Protein AF-0000000077441870 (afdb_homodimer)

Radius of gyration: 17.55 Å; Cα contacts (8 Å, |Δi|>4): 509; chains: 2; bounding box: 43×44×38 Å

pLDDT: mean 96.18, std 4.66, range [67.06, 98.94]

Organism: NCBI:txid325984

Sequence (244 aa):
MDVEGVAKQFVEYYYNTFDTNRAGLASLYQDASMLTFEGTKTQGAAPIAAKLAGLPFQQCHHSISTIDCQPSGPSGGILVFVSGTLQLAGEQHALKFSQMFHLMPNQGGFYVLNDIFRLNYAMDVEGVAKQFVEYYYNTFDTNRAGLASLYQDASMLTFEGTKTQGAAPIAAKLAGLPFQQCHHSISTIDCQPSGPSGGILVFVSGTLQLAGEQHALKFSQMFHLMPNQGGFYVLNDIFRLNYA

Secondary structure (DSSP, 8-state):
--HHHHHHHHHHHHHHHHHH-GGGGGGGEEEEEEEEETTEEEESHHHHHHHHHT-S-SSEEEEEEEEEEEE-STT--EEEEEEEEEEETT-SSPEEEEEEEEEEEETTEEEEEEEEEEEE--/--HHHHHHHHHHHHHHHHHH-GGGGGGGEEEEEEEEETTEEEESHHHHHHHHHT-S-SSEEEEEEEEEEEE-STT--EEEEEEEEEEETT-SSPEEEEEEEEEEEETTEEEEEEEEEEEE--

Solvent-accessible surface area (backbone atoms only — not comparable to full-atom values): 13166 Å² total; per-residue (Å²): 130,65,60,67,59,51,48,53,52,47,53,52,50,52,48,50,33,53,44,74,40,51,80,65,55,33,78,40,37,39,71,80,12,35,38,28,56,72,82,45,77,35,62,16,22,67,54,39,38,51,52,66,71,63,44,97,66,84,56,43,44,73,45,81,72,48,79,47,70,44,75,64,55,92,80,58,24,35,35,37,41,36,33,31,33,39,35,41,72,93,49,89,65,62,40,34,34,41,34,38,36,35,34,33,64,47,98,95,46,66,33,40,42,35,36,41,38,38,76,49,81,131,132,65,62,67,60,52,47,53,52,48,53,52,49,50,48,53,33,53,42,75,40,50,77,67,53,34,79,40,37,38,73,82,13,36,38,29,57,72,83,46,78,35,63,17,24,66,53,37,38,51,52,65,71,62,45,97,65,85,55,42,44,73,45,82,72,47,81,47,72,44,76,64,54,91,80,59,23,36,35,36,44,36,34,30,34,41,35,42,72,92,48,89,65,64,41,36,33,40,36,39,37,35,34,32,63,46,98,95,45,65,32,39,43,35,35,41,39,39,76,48,79,132

Nearest PDB structures (foldseek):
  1gyb-assembly2_C  TM=9.681E-01  e=1.404E-15  Saccharomyces cerevisiae
  1gy6-assembly1_B  TM=9.717E-01  e=6.608E-14  Rattus norvegicus
  1ar0-assembly1_B  TM=9.703E-01  e=1.117E-13  Rattus norvegicus
  1ask-assembly1_B  TM=9.708E-01  e=2.003E-13  Rattus norvegicus
  2r4i-assembly1_B  TM=7.687E-01  e=4.112E-05  Cytophaga hutchinsonii ATCC 33406

Structure (mmCIF, N/CA/C/O backbone):
data_AF-0000000077441870-model_v1
#
loop_
_entity.id
_entity.type
_entity.pdbx_description
1 polymer 'NTF2 domain-containing protein'
#
loop_
_atom_site.group_PDB
_atom_site.id
_atom_site.type_symbol
_atom_site.label_atom_id
_atom_site.label_alt_id
_atom_site.label_comp_id
_atom_site.label_asym_id
_atom_site.label_entity_id
_atom_site.label_seq_id
_atom_site.pdbx_PDB_ins_code
_atom_site.Cartn_x
_atom_site.Cartn_y
_atom_site.Cartn_z
_atom_site.occupancy
_atom_site.B_iso_or_equiv
_atom_site.auth_seq_id
_atom_site.auth_comp_id
_atom_site.auth_asym_id
_atom_site.auth_atom_id
_atom_site.pdbx_PDB_model_num
ATOM 1 N N . MET A 1 1 ? -11.93 -12.281 14.5 1 72.19 1 MET A N 1
ATOM 2 C CA . MET A 1 1 ? -11.133 -12.672 13.336 1 72.19 1 MET A CA 1
ATOM 3 C C . MET A 1 1 ? -9.664 -12.289 13.531 1 72.19 1 MET A C 1
ATOM 5 O O . MET A 1 1 ? -9.367 -11.227 14.078 1 72.19 1 MET A O 1
ATOM 9 N N . ASP A 1 2 ? -8.719 -13.25 13.484 1 91.38 2 ASP A N 1
ATOM 10 C CA . ASP A 1 2 ? -7.277 -13.039 13.617 1 91.38 2 ASP A CA 1
ATOM 11 C C . ASP A 1 2 ? -6.695 -12.414 12.352 1 91.38 2 ASP A C 1
ATOM 13 O O . ASP A 1 2 ? -6.141 -13.117 11.5 1 91.38 2 ASP A O 1
ATOM 17 N N . VAL A 1 3 ? -6.793 -11.109 12.219 1 95.25 3 VAL A N 1
ATOM 18 C CA . VAL A 1 3 ? -6.406 -10.344 11.047 1 95.25 3 VAL A CA 1
ATOM 19 C C . VAL A 1 3 ? -4.926 -10.562 10.742 1 95.25 3 VAL A C 1
ATOM 21 O O . VAL A 1 3 ? -4.551 -10.797 9.594 1 95.25 3 VAL A O 1
ATOM 24 N N . GLU A 1 4 ? -4.098 -10.516 11.727 1 97.12 4 GLU A N 1
ATOM 25 C CA . GLU A 1 4 ? -2.66 -10.711 11.555 1 97.12 4 GLU A CA 1
ATOM 26 C C . GLU A 1 4 ? -2.346 -12.102 11.023 1 97.12 4 GLU A C 1
ATOM 28 O O . GLU A 1 4 ? -1.503 -12.266 10.141 1 97.12 4 GLU A O 1
ATOM 33 N N . GLY A 1 5 ? -2.969 -13.055 11.641 1 97.5 5 GLY A N 1
ATOM 34 C CA . GLY A 1 5 ? -2.768 -14.414 11.172 1 97.5 5 GLY A CA 1
ATOM 35 C C . GLY A 1 5 ? -3.184 -14.617 9.727 1 97.5 5 GLY A C 1
ATOM 36 O O . GLY A 1 5 ? -2.457 -15.242 8.953 1 97.5 5 GLY A O 1
ATOM 37 N N . VAL A 1 6 ? -4.344 -14.102 9.352 1 97.25 6 VAL A N 1
ATOM 38 C CA . VAL A 1 6 ? -4.848 -14.203 7.984 1 97.25 6 VAL A CA 1
ATOM 39 C C . VAL A 1 6 ? -3.875 -13.523 7.023 1 97.25 6 VAL A C 1
ATOM 41 O O . VAL A 1 6 ? -3.523 -14.078 5.98 1 97.25 6 VAL A O 1
ATOM 44 N N . ALA A 1 7 ? -3.426 -12.367 7.359 1 98.5 7 ALA A N 1
ATOM 45 C CA . ALA A 1 7 ? -2.52 -11.609 6.504 1 98.5 7 ALA A CA 1
ATOM 46 C C . ALA A 1 7 ? -1.216 -12.367 6.27 1 98.5 7 ALA A C 1
ATOM 48 O O . ALA A 1 7 ? -0.755 -12.492 5.133 1 98.5 7 ALA A O 1
ATOM 49 N N . LYS A 1 8 ? -0.638 -12.867 7.344 1 98.31 8 LYS A N 1
ATOM 50 C CA . LYS A 1 8 ? 0.629 -13.586 7.242 1 98.31 8 LYS A CA 1
ATOM 51 C C . LYS A 1 8 ? 0.485 -14.828 6.371 1 98.31 8 LYS A C 1
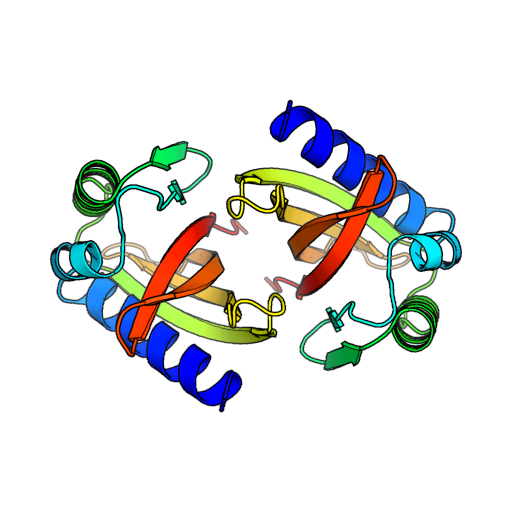ATOM 53 O O . LYS A 1 8 ? 1.325 -15.094 5.508 1 98.31 8 LYS A O 1
ATOM 58 N N . GLN A 1 9 ? -0.528 -15.562 6.602 1 98.12 9 GLN A N 1
ATOM 59 C CA . GLN A 1 9 ? -0.77 -16.766 5.816 1 98.12 9 GLN A CA 1
ATOM 60 C C . GLN A 1 9 ? -0.998 -16.438 4.348 1 98.12 9 GLN A C 1
ATOM 62 O O . GLN A 1 9 ? -0.473 -17.109 3.459 1 98.12 9 GLN A O 1
ATOM 67 N N . PHE A 1 10 ? -1.8 -15.422 4.109 1 98.62 10 PHE A N 1
ATOM 68 C CA . PHE A 1 10 ? -2.07 -14.992 2.74 1 98.62 10 PHE A CA 1
ATOM 69 C C . PHE A 1 10 ? -0.78 -14.602 2.031 1 98.62 10 PHE A C 1
ATOM 71 O O . PHE A 1 10 ? -0.535 -15.023 0.899 1 98.62 10 PHE A O 1
ATOM 78 N N . VAL A 1 11 ? 0.018 -13.797 2.656 1 98.88 11 VAL A N 1
ATOM 79 C CA . VAL A 1 11 ? 1.259 -13.305 2.064 1 98.88 11 VAL A CA 1
ATOM 80 C C . VAL A 1 11 ? 2.176 -14.484 1.734 1 98.88 11 VAL A C 1
ATOM 82 O O . VAL A 1 11 ? 2.742 -14.547 0.641 1 98.88 11 VAL A O 1
ATOM 85 N N . GLU A 1 12 ? 2.324 -15.344 2.645 1 98.62 12 GLU A N 1
ATOM 86 C CA . GLU A 1 12 ? 3.145 -16.531 2.406 1 98.62 12 GLU A CA 1
ATOM 87 C C . GLU A 1 12 ? 2.625 -17.328 1.215 1 98.62 12 GLU A C 1
ATOM 89 O O . GLU A 1 12 ? 3.396 -17.719 0.338 1 98.62 12 GLU A O 1
ATOM 94 N N . TYR A 1 13 ? 1.383 -17.578 1.219 1 98.44 13 TYR A N 1
ATOM 95 C CA . TYR A 1 13 ? 0.773 -18.328 0.132 1 98.44 13 TYR A CA 1
ATOM 96 C C . TYR A 1 13 ? 0.954 -17.609 -1.2 1 98.44 13 TYR A C 1
ATOM 98 O O . TYR A 1 13 ? 1.356 -18.234 -2.191 1 98.44 13 TYR A O 1
ATOM 106 N N . TYR A 1 14 ? 0.636 -16.344 -1.237 1 98.81 14 TYR A N 1
ATOM 107 C CA . TYR A 1 14 ? 0.654 -15.562 -2.463 1 98.81 14 TYR A CA 1
ATOM 108 C C . TYR A 1 14 ? 2.033 -15.586 -3.111 1 98.81 14 TYR A C 1
ATOM 110 O O . TYR A 1 14 ? 2.166 -15.945 -4.285 1 98.81 14 TYR A O 1
ATOM 118 N N . TYR A 1 15 ? 3.025 -15.289 -2.336 1 98.75 15 TYR A N 1
ATOM 119 C CA . TYR A 1 15 ? 4.34 -15.141 -2.951 1 98.75 15 TYR A CA 1
ATOM 120 C C . TYR A 1 15 ? 4.961 -16.5 -3.242 1 98.75 15 TYR A C 1
ATOM 122 O O . TYR A 1 15 ? 5.691 -16.656 -4.223 1 98.75 15 TYR A O 1
ATOM 130 N N . ASN A 1 16 ? 4.703 -17.469 -2.35 1 98.56 16 ASN A N 1
ATOM 131 C CA . ASN A 1 16 ? 5.133 -18.812 -2.707 1 98.56 16 ASN A CA 1
ATOM 132 C C . ASN A 1 16 ? 4.516 -19.266 -4.027 1 98.56 16 ASN A C 1
ATOM 134 O O . ASN A 1 16 ? 5.203 -19.828 -4.883 1 98.56 16 ASN A O 1
ATOM 138 N N . THR A 1 17 ? 3.211 -19.062 -4.191 1 98.38 17 THR A N 1
ATOM 139 C CA . THR A 1 17 ? 2.521 -19.422 -5.426 1 98.38 17 THR A CA 1
ATOM 140 C C . THR A 1 17 ? 3.076 -18.625 -6.605 1 98.38 17 THR A C 1
ATOM 142 O O . THR A 1 17 ? 3.332 -19.188 -7.672 1 98.38 17 THR A O 1
ATOM 145 N N . PHE A 1 18 ? 3.307 -17.344 -6.441 1 98.5 18 PHE A N 1
ATOM 146 C CA . PHE A 1 18 ? 3.889 -16.5 -7.477 1 98.5 18 PHE A CA 1
ATOM 147 C C . PHE A 1 18 ? 5.219 -17.062 -7.957 1 98.5 18 PHE A C 1
ATOM 149 O O . PHE A 1 18 ? 5.469 -17.141 -9.164 1 98.5 18 PHE A O 1
ATOM 156 N N . ASP A 1 19 ? 6.031 -17.516 -7.043 1 97.88 19 ASP A N 1
ATOM 157 C CA . ASP A 1 19 ? 7.402 -17.906 -7.336 1 97.88 19 ASP A CA 1
ATOM 158 C C . ASP A 1 19 ? 7.449 -19.312 -7.953 1 97.88 19 ASP A C 1
ATOM 160 O O . ASP A 1 19 ? 8.414 -19.656 -8.641 1 97.88 19 ASP A O 1
ATOM 164 N N . THR A 1 20 ? 6.422 -20.156 -7.641 1 97.31 20 THR A N 1
ATOM 165 C CA . THR A 1 20 ? 6.562 -21.578 -7.98 1 97.31 20 THR A CA 1
ATOM 166 C C . THR A 1 20 ? 5.488 -22 -8.977 1 97.31 20 THR A C 1
ATOM 168 O O . THR A 1 20 ? 5.68 -22.969 -9.727 1 97.31 20 THR A O 1
ATOM 171 N N . ASN A 1 21 ? 4.355 -21.438 -9.008 1 96.38 21 ASN A N 1
ATOM 172 C CA . ASN A 1 21 ? 3.188 -21.75 -9.828 1 96.38 21 ASN A CA 1
ATOM 173 C C . ASN A 1 21 ? 2.301 -20.516 -10.031 1 96.38 21 ASN A C 1
ATOM 175 O O . ASN A 1 21 ? 1.153 -20.5 -9.578 1 96.38 21 ASN A O 1
ATOM 179 N N . ARG A 1 22 ? 2.785 -19.594 -10.859 1 96.44 22 ARG A N 1
ATOM 180 C CA . ARG A 1 22 ? 2.164 -18.281 -11.008 1 96.44 22 ARG A CA 1
ATOM 181 C C . ARG A 1 22 ? 0.727 -18.406 -11.5 1 96.44 22 ARG A C 1
ATOM 183 O O . ARG A 1 22 ? -0.14 -17.625 -11.109 1 96.44 22 ARG A O 1
ATOM 190 N N . ALA A 1 23 ? 0.435 -19.328 -12.328 1 95.44 23 ALA A N 1
ATOM 191 C CA . ALA A 1 23 ? -0.904 -19.547 -12.875 1 95.44 23 ALA A CA 1
ATOM 192 C C . ALA A 1 23 ? -1.915 -19.797 -11.758 1 95.44 23 ALA A C 1
ATOM 194 O O . ALA A 1 23 ? -3.104 -19.5 -11.906 1 95.44 23 ALA A O 1
ATOM 195 N N . GLY A 1 24 ? -1.454 -20.359 -10.641 1 97.19 24 GLY A N 1
ATOM 196 C CA . GLY A 1 24 ? -2.307 -20.672 -9.508 1 97.19 24 GLY A CA 1
ATOM 197 C C . GLY A 1 24 ? -2.875 -19.453 -8.828 1 97.19 24 GLY A C 1
ATOM 198 O O . GLY A 1 24 ? -3.828 -19.547 -8.055 1 97.19 24 GLY A O 1
ATOM 199 N N . LEU A 1 25 ? -2.334 -18.25 -9.117 1 98.25 25 LEU A N 1
ATOM 200 C CA . LEU A 1 25 ? -2.787 -17.016 -8.484 1 98.25 25 LEU A CA 1
ATOM 201 C C . LEU A 1 25 ? -4.164 -16.609 -9 1 98.25 25 LEU A C 1
ATOM 203 O O . LEU A 1 25 ? -4.855 -15.805 -8.375 1 98.25 25 LEU A O 1
ATOM 207 N N . ALA A 1 26 ? -4.57 -17.094 -10.156 1 97.38 26 ALA A N 1
ATOM 208 C CA . ALA A 1 26 ? -5.824 -16.719 -10.805 1 97.38 26 ALA A CA 1
ATOM 209 C C . ALA A 1 26 ? -7.008 -16.922 -9.867 1 97.38 26 ALA A C 1
ATOM 211 O O . ALA A 1 26 ? -7.953 -16.125 -9.867 1 97.38 26 ALA A O 1
ATOM 212 N N . SER A 1 27 ? -6.957 -17.938 -9.062 1 96.88 27 SER A N 1
ATOM 213 C CA . SER A 1 27 ? -8.078 -18.328 -8.219 1 96.88 27 SER A CA 1
ATOM 214 C C . SER A 1 27 ? -8.289 -17.312 -7.09 1 96.88 27 SER A C 1
ATOM 216 O O . SER A 1 27 ? -9.328 -17.328 -6.43 1 96.88 27 SER A O 1
ATOM 218 N N . LEU A 1 28 ? -7.355 -16.453 -6.848 1 98.31 28 LEU A N 1
ATOM 219 C CA . LEU A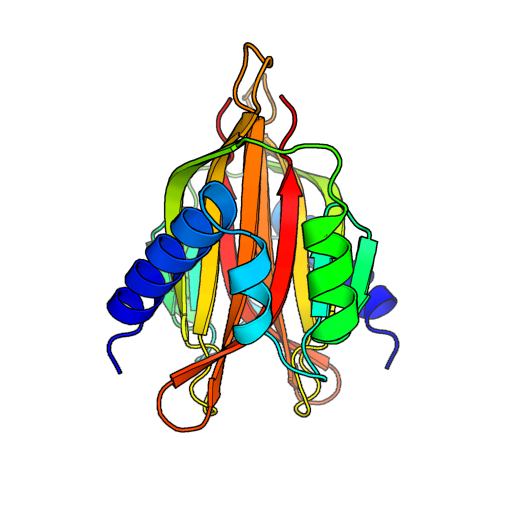 1 28 ? -7.449 -15.461 -5.773 1 98.31 28 LEU A CA 1
ATOM 220 C C . LEU A 1 28 ? -8.289 -14.266 -6.203 1 98.31 28 LEU A C 1
ATOM 222 O O . LEU A 1 28 ? -8.688 -13.453 -5.367 1 98.31 28 LEU A O 1
ATOM 226 N N . TYR A 1 29 ? -8.5 -14.117 -7.496 1 98.69 29 TYR A N 1
ATOM 227 C CA . TYR A 1 29 ? -9.148 -12.93 -8.039 1 98.69 29 TYR A CA 1
ATOM 228 C C . TYR A 1 29 ? -10.539 -13.258 -8.57 1 98.69 29 TYR A C 1
ATOM 230 O O . TYR A 1 29 ? -10.82 -14.406 -8.914 1 98.69 29 TYR A O 1
ATOM 238 N N . GLN A 1 30 ? -11.359 -12.227 -8.617 1 97.69 30 GLN A N 1
ATOM 239 C CA . GLN A 1 30 ? -12.711 -12.312 -9.156 1 97.69 30 GLN A CA 1
ATOM 240 C C . GLN A 1 30 ? -12.969 -11.211 -10.188 1 97.69 30 GLN A C 1
ATOM 242 O O . GLN A 1 30 ? -12.062 -10.438 -10.508 1 97.69 30 GLN A O 1
ATOM 247 N N . ASP A 1 31 ? -14.156 -11.172 -10.719 1 97.19 31 ASP A N 1
ATOM 248 C CA . ASP A 1 31 ? -14.477 -10.25 -11.805 1 97.19 31 ASP A CA 1
ATOM 249 C C . ASP A 1 31 ? -14.32 -8.797 -11.352 1 97.19 31 ASP A C 1
ATOM 251 O O . ASP A 1 31 ? -13.914 -7.938 -12.133 1 97.19 31 ASP A O 1
ATOM 255 N N . ALA A 1 32 ? -14.578 -8.562 -10.141 1 96.69 32 ALA A N 1
ATOM 256 C CA . ALA A 1 32 ? -14.531 -7.195 -9.641 1 96.69 32 ALA A CA 1
ATOM 257 C C . ALA A 1 32 ? -13.117 -6.828 -9.188 1 96.69 32 ALA A C 1
ATOM 259 O O . ALA A 1 32 ? -12.852 -5.676 -8.852 1 96.69 32 ALA A O 1
ATOM 260 N N . SER A 1 33 ? -12.219 -7.809 -9.188 1 98.69 33 SER A N 1
ATOM 261 C CA . SER A 1 33 ? -10.844 -7.562 -8.742 1 98.69 33 SER A CA 1
ATOM 262 C C . SER A 1 33 ? -10.109 -6.637 -9.695 1 98.69 33 SER A C 1
ATOM 264 O O . SER A 1 33 ? -10.391 -6.629 -10.898 1 98.69 33 SER A O 1
ATOM 266 N N . MET A 1 34 ? -9.219 -5.875 -9.141 1 98.81 34 MET A N 1
ATOM 267 C CA . MET A 1 34 ? -8.383 -4.996 -9.953 1 98.81 34 MET A CA 1
ATOM 268 C C . MET A 1 34 ? -6.922 -5.086 -9.523 1 98.81 34 MET A C 1
ATOM 270 O O . MET A 1 34 ? -6.617 -5.043 -8.328 1 98.81 34 MET A O 1
ATOM 274 N N . LEU A 1 35 ? -6.039 -5.285 -10.508 1 98.88 35 LEU A N 1
ATOM 275 C CA . LEU A 1 35 ? -4.594 -5.285 -10.32 1 98.88 35 LEU A CA 1
ATOM 276 C C . LEU A 1 35 ? -3.961 -4.066 -10.977 1 98.88 35 LEU A C 1
ATOM 278 O O . LEU A 1 35 ? -4.301 -3.721 -12.109 1 98.88 35 LEU A O 1
ATOM 282 N N . THR A 1 36 ? -3.178 -3.299 -10.273 1 98.88 36 THR A N 1
ATOM 283 C CA . THR A 1 36 ? -2.232 -2.357 -10.867 1 98.88 36 THR A CA 1
ATOM 284 C C . THR A 1 36 ? -0.8 -2.861 -10.711 1 98.88 36 THR A C 1
ATOM 286 O O . THR A 1 36 ? -0.29 -2.971 -9.594 1 98.88 36 THR A O 1
ATOM 289 N N . PHE A 1 37 ? -0.162 -3.232 -11.789 1 98.62 37 PHE A N 1
ATOM 290 C CA . PHE A 1 37 ? 1.229 -3.672 -11.797 1 98.62 37 PHE A CA 1
ATOM 291 C C . PHE A 1 37 ? 2.119 -2.646 -12.484 1 98.62 37 PHE A C 1
ATOM 293 O O . PHE A 1 37 ? 2.037 -2.465 -13.703 1 98.62 37 PHE A O 1
ATOM 300 N N . GLU A 1 38 ? 2.891 -1.955 -11.711 1 97.25 38 GLU A N 1
ATOM 301 C CA . GLU A 1 38 ? 3.777 -0.92 -12.234 1 97.25 38 GLU A CA 1
ATOM 302 C C . GLU A 1 38 ? 3.006 0.102 -13.062 1 97.25 38 GLU A C 1
ATOM 304 O O . GLU A 1 38 ? 3.41 0.438 -14.18 1 97.25 38 GLU A O 1
ATOM 309 N N . GLY A 1 39 ? 1.884 0.448 -12.477 1 97.75 39 GLY A N 1
ATOM 310 C CA . GLY A 1 39 ? 1.14 1.552 -13.062 1 97.75 39 GLY A CA 1
ATOM 311 C C . GLY A 1 39 ? 0.105 1.101 -14.078 1 97.75 39 GLY A C 1
ATOM 312 O O . GLY A 1 39 ? -0.76 1.882 -14.477 1 97.75 39 GLY A O 1
ATOM 313 N N . THR A 1 40 ? 0.107 -0.139 -14.477 1 98.06 40 THR A N 1
ATOM 314 C CA . THR A 1 40 ? -0.837 -0.645 -15.461 1 98.06 40 THR A CA 1
ATOM 315 C C . THR A 1 40 ? -2.02 -1.33 -14.781 1 98.06 40 THR A C 1
ATOM 317 O O . THR A 1 40 ? -1.844 -2.324 -14.078 1 98.06 40 THR A O 1
ATOM 320 N N . LYS A 1 41 ? -3.188 -0.843 -15.156 1 98.56 41 LYS A N 1
ATOM 321 C CA . LYS A 1 41 ? -4.406 -1.354 -14.531 1 98.56 41 LYS A CA 1
ATOM 322 C C . LYS A 1 41 ? -5.02 -2.475 -15.367 1 98.56 41 LYS A C 1
ATOM 324 O O . LYS A 1 41 ? -5.059 -2.393 -16.594 1 98.56 41 LYS A O 1
ATOM 329 N N . THR A 1 42 ? -5.395 -3.48 -14.602 1 98.75 42 THR A N 1
ATOM 330 C CA . THR A 1 42 ? -6.086 -4.621 -15.195 1 98.75 42 THR A CA 1
ATOM 331 C C . THR A 1 42 ? -7.242 -5.07 -14.305 1 98.75 42 THR A C 1
ATOM 333 O O . THR A 1 42 ? -7.07 -5.258 -13.102 1 98.75 42 THR A O 1
ATOM 336 N N . GLN A 1 43 ? -8.367 -5.258 -14.883 1 98.44 43 GLN A N 1
ATOM 337 C CA . GLN A 1 43 ? -9.523 -5.629 -14.078 1 98.44 43 GLN A CA 1
ATOM 338 C C . GLN A 1 43 ? -10.055 -7 -14.492 1 98.44 43 GLN A C 1
ATOM 340 O O . GLN A 1 43 ? -10.094 -7.332 -15.672 1 98.44 43 GLN A O 1
ATOM 345 N N . GLY A 1 44 ? -10.406 -7.754 -13.469 1 98.44 44 GLY A N 1
ATOM 346 C CA . GLY A 1 44 ? -11.031 -9.039 -13.711 1 98.44 44 GLY A CA 1
ATOM 347 C C . GLY A 1 44 ? -10.07 -10.211 -13.547 1 98.44 44 GLY A C 1
ATOM 348 O O . GLY A 1 44 ? -8.875 -10.07 -13.797 1 98.44 44 GLY A O 1
ATOM 349 N N . ALA A 1 45 ? -10.602 -11.32 -13.195 1 98.06 45 ALA A N 1
ATOM 350 C CA . ALA A 1 45 ? -9.773 -12.484 -12.891 1 98.06 45 ALA A CA 1
ATOM 351 C C . ALA A 1 45 ? -8.992 -12.945 -14.125 1 98.06 45 ALA A C 1
ATOM 353 O O . ALA A 1 45 ? -7.785 -13.164 -14.047 1 98.06 45 ALA A O 1
ATOM 354 N N . ALA A 1 46 ? -9.656 -13.086 -15.25 1 98.06 46 ALA A N 1
ATOM 355 C CA . ALA A 1 46 ? -9.016 -13.617 -16.453 1 98.06 46 ALA A CA 1
ATOM 356 C C . ALA A 1 46 ? -7.938 -12.664 -16.969 1 98.06 46 ALA A C 1
ATOM 358 O O . ALA A 1 46 ? -6.801 -13.07 -17.203 1 98.06 46 ALA A O 1
ATOM 359 N N . PRO A 1 47 ? -8.289 -11.375 -17.125 1 98.69 47 PRO A N 1
ATOM 360 C CA . PRO A 1 47 ? -7.238 -10.453 -17.562 1 98.69 47 PRO A CA 1
ATOM 361 C C . PRO A 1 47 ? -6.07 -10.375 -16.578 1 98.69 47 PRO A C 1
ATOM 363 O O . PRO A 1 47 ? -4.918 -10.242 -17 1 98.69 47 PRO A O 1
ATOM 366 N N . ILE A 1 48 ? -6.352 -10.422 -15.258 1 98.69 48 ILE A N 1
ATOM 367 C CA . ILE A 1 48 ? -5.285 -10.383 -14.258 1 98.69 48 ILE A CA 1
ATOM 368 C C . ILE A 1 48 ? -4.402 -11.617 -14.398 1 98.69 48 ILE A C 1
ATOM 370 O O . ILE A 1 48 ? -3.172 -11.516 -14.359 1 98.69 48 ILE A O 1
ATOM 374 N N . ALA A 1 49 ? -5.008 -12.758 -14.555 1 97.94 49 ALA A N 1
ATOM 375 C CA . ALA A 1 49 ? -4.25 -13.984 -14.781 1 97.94 49 ALA A CA 1
ATOM 376 C C . ALA A 1 49 ? -3.334 -13.852 -15.992 1 97.94 49 ALA A C 1
ATOM 378 O O . ALA A 1 49 ? -2.162 -14.234 -15.938 1 97.94 49 ALA A O 1
ATOM 379 N N . ALA A 1 50 ? -3.879 -13.344 -17.094 1 98 50 ALA A N 1
ATOM 380 C CA . ALA A 1 50 ? -3.104 -13.141 -18.312 1 98 50 ALA A CA 1
ATOM 381 C C . ALA A 1 50 ? -1.955 -12.164 -18.078 1 98 50 ALA A C 1
ATOM 383 O O . ALA A 1 50 ? -0.841 -12.383 -18.562 1 98 50 ALA A O 1
ATOM 384 N N . LYS A 1 51 ? -2.199 -11.078 -17.422 1 98.31 51 LYS A N 1
ATOM 385 C CA . LYS A 1 51 ? -1.173 -10.086 -17.094 1 98.31 51 LYS A CA 1
ATOM 386 C C . LYS A 1 51 ? -0.024 -10.719 -16.328 1 98.31 51 LYS A C 1
ATOM 388 O O . LYS A 1 51 ? 1.146 -10.516 -16.656 1 98.31 51 LYS A O 1
ATOM 393 N N . LEU A 1 52 ? -0.393 -11.461 -15.273 1 97.56 52 LEU A N 1
ATOM 394 C CA . LEU A 1 52 ? 0.608 -12.094 -14.422 1 97.56 52 LEU A CA 1
ATOM 395 C C . LEU A 1 52 ? 1.418 -13.125 -15.203 1 97.56 52 LEU A C 1
ATOM 397 O O . LEU A 1 52 ? 2.637 -13.219 -15.039 1 97.56 52 LEU A O 1
ATOM 401 N N . ALA A 1 53 ? 0.726 -13.844 -16.031 1 95.44 53 ALA A N 1
ATOM 402 C CA . ALA A 1 53 ? 1.385 -14.859 -16.859 1 95.44 53 ALA A CA 1
ATOM 403 C C . ALA A 1 53 ? 2.312 -14.219 -17.891 1 95.44 53 ALA A C 1
ATOM 405 O O . ALA A 1 53 ? 3.299 -14.828 -18.297 1 95.44 53 ALA A O 1
ATOM 406 N N . GLY A 1 54 ? 1.972 -12.992 -18.266 1 95.62 54 GLY A N 1
ATOM 407 C CA . GLY A 1 54 ? 2.689 -12.344 -19.3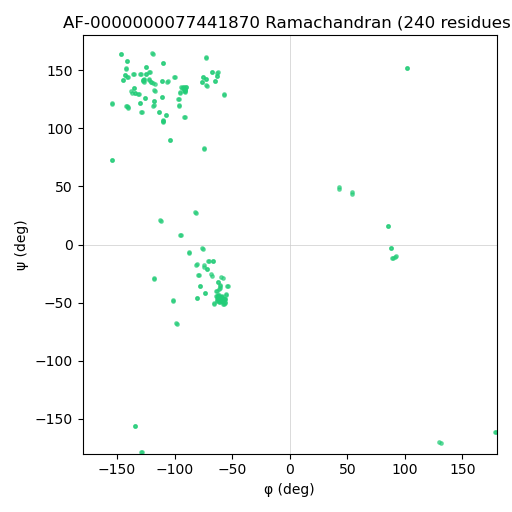44 1 95.62 54 GLY A CA 1
ATOM 408 C C . GLY A 1 54 ? 3.82 -11.453 -18.859 1 95.62 54 GLY A C 1
ATOM 409 O O . GLY A 1 54 ? 4.402 -10.695 -19.641 1 95.62 54 GLY A O 1
ATOM 410 N N . LEU A 1 55 ? 4.133 -11.492 -17.594 1 95.44 55 LEU A N 1
ATOM 411 C CA . LEU A 1 55 ? 5.234 -10.68 -17.078 1 95.44 55 LEU A CA 1
ATOM 412 C C . LEU A 1 55 ? 6.559 -11.109 -17.703 1 95.44 55 LEU A C 1
ATOM 414 O O . LEU A 1 55 ? 6.773 -12.289 -17.969 1 95.44 55 LEU A O 1
ATOM 418 N N . PRO A 1 56 ? 7.496 -10.164 -17.891 1 90.94 56 PRO A N 1
ATOM 419 C CA . PRO A 1 56 ? 8.711 -10.43 -18.656 1 90.94 56 PRO A CA 1
ATOM 420 C C . PRO A 1 56 ? 9.789 -11.141 -17.844 1 90.94 56 PRO A C 1
ATOM 422 O O . PRO A 1 56 ? 10.977 -10.836 -17.984 1 90.94 56 PRO A O 1
ATOM 425 N N . PHE A 1 57 ? 9.43 -11.852 -16.906 1 90.56 57 PHE A N 1
ATOM 426 C CA . PHE A 1 57 ? 10.344 -12.703 -16.156 1 90.56 57 PHE A CA 1
ATOM 427 C C . PHE A 1 57 ? 9.688 -14.039 -15.812 1 90.56 57 PHE A C 1
ATOM 429 O O . PHE A 1 57 ? 8.484 -14.094 -15.562 1 90.56 57 PHE A O 1
ATOM 436 N N . GLN A 1 58 ? 10.477 -15.156 -15.82 1 84.5 58 GLN A N 1
ATOM 437 C CA . GLN A 1 58 ? 9.945 -16.484 -15.57 1 84.5 58 GLN A CA 1
ATOM 438 C C . GLN A 1 58 ? 10.164 -16.891 -14.117 1 84.5 58 GLN A C 1
ATOM 440 O O . GLN A 1 58 ? 9.203 -17.078 -13.359 1 84.5 58 GLN A O 1
ATOM 445 N N . GLN A 1 59 ? 11.516 -17.094 -13.812 1 91.44 59 GLN A N 1
ATOM 446 C CA . GLN A 1 59 ? 11.812 -17.469 -12.438 1 91.44 59 GLN A CA 1
ATOM 447 C C . GLN A 1 59 ? 12.102 -16.234 -11.578 1 91.44 59 GLN A C 1
ATOM 449 O O . GLN A 1 59 ? 12.797 -15.32 -12.016 1 91.44 59 GLN A O 1
ATOM 454 N N . CYS A 1 60 ? 11.508 -16.234 -10.484 1 96.75 60 CYS A N 1
ATOM 455 C CA . CYS A 1 60 ? 11.727 -15.172 -9.516 1 96.75 60 CYS A CA 1
ATOM 456 C C . CYS A 1 60 ? 11.625 -15.695 -8.086 1 96.75 60 CYS A C 1
ATOM 458 O O . CYS A 1 60 ? 11.172 -16.828 -7.867 1 96.75 60 CYS A O 1
ATOM 460 N N . HIS A 1 61 ? 12.133 -14.891 -7.152 1 97.75 61 HIS A N 1
ATOM 461 C CA . HIS A 1 61 ? 12.047 -15.195 -5.73 1 97.75 61 HIS A CA 1
ATOM 462 C C . HIS A 1 61 ? 11.773 -13.938 -4.91 1 97.75 61 HIS A C 1
ATOM 464 O O . HIS A 1 61 ? 12.555 -12.984 -4.945 1 97.75 61 HIS A O 1
ATOM 470 N N . HIS A 1 62 ? 10.68 -14 -4.301 1 98.12 62 HIS A N 1
ATOM 471 C CA . HIS A 1 62 ? 10.336 -12.898 -3.402 1 98.12 62 HIS A CA 1
ATOM 472 C C . HIS A 1 62 ? 10.836 -13.164 -1.989 1 98.12 62 HIS A C 1
ATOM 474 O O . HIS A 1 62 ? 10.711 -14.281 -1.477 1 98.12 62 HIS A O 1
ATOM 480 N N . SER A 1 63 ? 11.422 -12.172 -1.352 1 98.12 63 SER A N 1
ATOM 481 C CA . SER A 1 63 ? 11.75 -12.156 0.069 1 98.12 63 SER A CA 1
ATOM 482 C C . SER A 1 63 ? 11.008 -11.039 0.797 1 98.12 63 SER A C 1
ATOM 484 O O . SER A 1 63 ? 11.148 -9.867 0.447 1 98.12 63 SER A O 1
ATOM 486 N N . ILE A 1 64 ? 10.266 -11.43 1.811 1 98.44 64 ILE A N 1
ATOM 487 C CA . ILE A 1 64 ? 9.398 -10.469 2.48 1 98.44 64 ILE A CA 1
ATOM 488 C C . ILE A 1 64 ? 10.148 -9.828 3.648 1 98.44 64 ILE A C 1
ATOM 490 O O . ILE A 1 64 ? 10.773 -10.523 4.453 1 98.44 64 ILE A O 1
ATOM 494 N N . SER A 1 65 ? 10.086 -8.523 3.725 1 98 65 SER A N 1
ATOM 495 C CA . SER A 1 65 ? 10.719 -7.773 4.805 1 98 65 SER A CA 1
ATOM 496 C C . SER A 1 65 ? 9.703 -7.348 5.852 1 98 65 SER A C 1
ATOM 498 O O . SER A 1 65 ? 9.945 -7.469 7.055 1 98 65 SER A O 1
ATOM 500 N N . THR A 1 66 ? 8.617 -6.789 5.453 1 98.19 66 THR A N 1
ATOM 501 C CA . THR A 1 66 ? 7.59 -6.336 6.383 1 98.19 66 THR A CA 1
ATOM 502 C C . THR A 1 66 ? 6.199 -6.734 5.895 1 98.19 66 THR A C 1
ATOM 504 O O . THR A 1 66 ? 5.961 -6.816 4.688 1 98.19 66 THR A O 1
ATOM 507 N N . ILE A 1 67 ? 5.309 -7.027 6.805 1 98.75 67 ILE A N 1
ATOM 508 C CA . ILE A 1 67 ? 3.877 -7.199 6.598 1 98.75 67 ILE A CA 1
ATOM 509 C C . ILE A 1 67 ? 3.105 -6.34 7.598 1 98.75 67 ILE A C 1
ATOM 511 O O . ILE A 1 67 ? 3.219 -6.535 8.812 1 98.75 67 ILE A O 1
ATOM 515 N N . ASP A 1 68 ? 2.396 -5.355 7.148 1 98.88 68 ASP A N 1
ATOM 516 C CA . ASP A 1 68 ? 1.428 -4.617 7.953 1 98.88 68 ASP A CA 1
ATOM 517 C C . ASP A 1 68 ? -0.001 -4.906 7.496 1 98.88 68 ASP A C 1
ATOM 519 O O . ASP A 1 68 ? -0.255 -5.074 6.301 1 98.88 68 ASP A O 1
ATOM 523 N N . CYS A 1 69 ? -0.907 -5.023 8.445 1 98.81 69 CYS A N 1
ATOM 524 C CA . CYS A 1 69 ? -2.293 -5.277 8.07 1 98.81 69 CYS A CA 1
ATOM 525 C C . CYS A 1 69 ? -3.254 -4.527 8.984 1 98.81 69 CYS A C 1
ATOM 527 O O . CYS A 1 69 ? -2.898 -4.176 10.109 1 98.81 69 CYS A O 1
ATOM 529 N N . GLN A 1 70 ? -4.363 -4.191 8.492 1 98.75 70 GLN A N 1
ATOM 530 C CA . GLN A 1 70 ? -5.438 -3.512 9.203 1 98.75 70 GLN A CA 1
ATOM 531 C C . GLN A 1 70 ? -6.805 -4.02 8.758 1 98.75 70 GLN A C 1
ATOM 533 O O . GLN A 1 70 ? -6.996 -4.348 7.582 1 98.75 70 GLN A O 1
ATOM 538 N N . PRO A 1 71 ? -7.73 -4.055 9.688 1 98 71 PRO A N 1
ATOM 539 C CA . PRO A 1 71 ? -9.109 -4.219 9.219 1 98 71 PRO A CA 1
ATOM 540 C C . PRO A 1 71 ? -9.578 -3.053 8.352 1 98 71 PRO A C 1
ATOM 542 O O . PRO A 1 71 ? -9.195 -1.904 8.594 1 98 71 PRO A O 1
ATOM 545 N N . SER A 1 72 ? -10.414 -3.338 7.324 1 96.44 72 SER A N 1
ATOM 546 C CA . SER A 1 72 ? -10.789 -2.271 6.402 1 96.44 72 SER A CA 1
ATOM 547 C C . SER A 1 72 ? -12.266 -1.916 6.543 1 96.44 72 SER A C 1
ATOM 549 O O . SER A 1 72 ? -12.875 -1.407 5.602 1 96.44 72 SER A O 1
ATOM 551 N N . GLY A 1 73 ? -12.922 -2.223 7.594 1 90.06 73 GLY A N 1
ATOM 552 C CA . GLY A 1 73 ? -14.305 -1.813 7.777 1 90.06 73 GLY A CA 1
ATOM 553 C C . GLY A 1 73 ? -15.203 -2.951 8.219 1 90.06 73 GLY A C 1
ATOM 554 O O . GLY A 1 73 ? -14.734 -4.055 8.5 1 90.06 73 GLY A O 1
ATOM 555 N N . PRO A 1 74 ? -16.5 -2.646 8.195 1 88.88 74 PRO A N 1
ATOM 556 C CA . PRO A 1 74 ? -17.469 -3.574 8.773 1 88.88 74 PRO A CA 1
ATOM 557 C C . PRO A 1 74 ? -17.703 -4.801 7.895 1 88.88 74 PRO A C 1
ATOM 559 O O . PRO A 1 74 ? -18.203 -5.82 8.375 1 88.88 74 PRO A O 1
ATOM 562 N N . SER A 1 75 ? -17.344 -4.73 6.66 1 90.88 75 SER A N 1
ATOM 563 C CA . SER A 1 75 ? -17.562 -5.848 5.742 1 90.88 75 SER A CA 1
ATOM 564 C C . SER A 1 75 ? -16.547 -6.961 5.98 1 90.88 75 SER A C 1
ATOM 566 O O . SER A 1 75 ? -16.594 -7.996 5.309 1 90.88 75 SER A O 1
ATOM 568 N N . GLY A 1 76 ? -15.625 -6.707 6.906 1 93.19 76 GLY A N 1
ATOM 569 C CA . GLY A 1 76 ? -14.688 -7.75 7.285 1 93.19 76 GLY A CA 1
ATOM 570 C C . GLY A 1 76 ? -13.477 -7.82 6.383 1 93.19 76 GLY A C 1
ATOM 571 O O . GLY A 1 76 ? -12.781 -8.844 6.336 1 93.19 76 GLY A O 1
ATOM 572 N N . GLY A 1 77 ? -13.266 -6.785 5.633 1 97.19 77 GLY A N 1
ATOM 573 C CA . GLY A 1 77 ? -12.094 -6.746 4.77 1 97.19 77 GLY A CA 1
ATOM 574 C C . GLY A 1 77 ? -10.797 -6.543 5.527 1 97.19 77 GLY A C 1
ATOM 575 O O . GLY A 1 77 ? -10.812 -6.164 6.699 1 97.19 77 GLY A O 1
ATOM 576 N N . ILE A 1 78 ? -9.703 -6.871 4.887 1 98.38 78 ILE A N 1
ATOM 577 C CA . ILE A 1 78 ? -8.367 -6.703 5.449 1 98.38 78 ILE A CA 1
ATOM 578 C C . ILE A 1 78 ? -7.461 -6.012 4.43 1 98.38 78 ILE A C 1
ATOM 580 O O . ILE A 1 78 ? -7.414 -6.41 3.264 1 98.38 78 ILE A O 1
ATOM 584 N N . LEU A 1 79 ? -6.793 -4.984 4.871 1 98.81 79 LEU A N 1
ATOM 585 C CA . LEU A 1 79 ? -5.707 -4.406 4.086 1 98.81 79 LEU A CA 1
ATOM 586 C C . LEU A 1 79 ? -4.371 -5.027 4.473 1 98.81 79 LEU A C 1
ATOM 588 O O . LEU A 1 79 ? -4.102 -5.246 5.656 1 98.81 79 LEU A O 1
ATOM 592 N N . VAL A 1 80 ? -3.621 -5.344 3.5 1 98.94 80 VAL A N 1
ATOM 593 C CA . VAL A 1 80 ? -2.283 -5.887 3.701 1 98.94 80 VAL A CA 1
ATOM 594 C C . VAL A 1 80 ? -1.266 -5.059 2.922 1 98.94 80 VAL A C 1
ATOM 596 O O . VAL A 1 80 ? -1.453 -4.793 1.731 1 98.94 80 VAL A O 1
ATOM 599 N N . PHE A 1 81 ? -0.252 -4.586 3.566 1 98.88 81 PHE A N 1
ATOM 600 C CA . PHE A 1 81 ? 0.842 -3.824 2.977 1 98.88 81 PHE A CA 1
ATOM 601 C C . PHE A 1 81 ? 2.17 -4.547 3.162 1 98.88 81 PHE A C 1
ATOM 603 O O . PHE A 1 81 ? 2.592 -4.801 4.293 1 98.88 81 PHE A O 1
ATOM 610 N N . VAL A 1 82 ? 2.797 -4.875 2.045 1 98.81 82 VAL A N 1
ATOM 611 C CA . VAL A 1 82 ? 3.98 -5.73 2.07 1 98.81 82 VAL A CA 1
ATOM 612 C C . VAL A 1 82 ? 5.168 -4.988 1.461 1 98.81 82 VAL A C 1
ATOM 614 O O . VAL A 1 82 ? 5.023 -4.305 0.446 1 98.81 82 VAL A O 1
ATOM 617 N N . SER A 1 83 ? 6.281 -5.129 2.021 1 98.25 83 SER A N 1
ATOM 618 C CA . SER A 1 83 ? 7.543 -4.734 1.401 1 98.25 83 SER A CA 1
ATOM 619 C C . SER A 1 83 ? 8.523 -5.898 1.348 1 98.25 83 SER A C 1
ATOM 621 O O . SER A 1 83 ? 8.422 -6.836 2.143 1 98.25 83 SER A O 1
ATOM 623 N N . GLY A 1 84 ? 9.414 -5.887 0.409 1 98 84 GLY A N 1
ATOM 624 C CA . GLY A 1 84 ? 10.422 -6.926 0.271 1 98 84 GLY A CA 1
ATOM 625 C C . GLY A 1 84 ? 11.336 -6.715 -0.923 1 98 84 GLY A C 1
ATOM 626 O O . GLY A 1 84 ? 11.5 -5.59 -1.394 1 98 84 GLY A O 1
ATOM 627 N N . THR A 1 85 ? 11.984 -7.82 -1.294 1 97.75 85 THR A N 1
ATOM 628 C CA . THR A 1 85 ? 12.844 -7.809 -2.475 1 97.75 85 THR A CA 1
ATOM 629 C C . THR A 1 85 ? 12.43 -8.898 -3.455 1 97.75 85 THR A C 1
ATOM 631 O O . THR A 1 85 ? 11.906 -9.938 -3.051 1 97.75 85 THR A O 1
ATOM 634 N N . LEU A 1 86 ? 12.594 -8.602 -4.672 1 97.19 86 LEU A N 1
ATOM 635 C CA . LEU A 1 86 ? 12.344 -9.516 -5.785 1 97.19 86 LEU A CA 1
ATOM 636 C C . LEU A 1 86 ? 13.641 -9.867 -6.508 1 97.19 86 LEU A C 1
ATOM 638 O O . LEU A 1 86 ? 14.297 -8.984 -7.074 1 97.19 86 LEU A O 1
ATOM 642 N N . GLN A 1 87 ? 13.977 -11.109 -6.406 1 97.5 87 GLN A N 1
ATOM 643 C CA . GLN A 1 87 ? 15.141 -11.609 -7.141 1 97.5 87 GLN A CA 1
ATOM 644 C C . GLN A 1 87 ? 14.711 -12.25 -8.461 1 97.5 87 GLN A C 1
ATOM 646 O O . GLN A 1 87 ? 13.953 -13.219 -8.469 1 97.5 87 GLN A O 1
ATOM 651 N N . LEU A 1 88 ? 15.195 -11.711 -9.508 1 94.75 88 LEU A N 1
ATOM 652 C CA . LEU A 1 88 ? 14.922 -12.266 -10.828 1 94.75 88 LEU A CA 1
ATOM 653 C C . LEU A 1 88 ? 16.094 -13.102 -11.328 1 94.75 88 LEU A C 1
ATOM 655 O O . LEU A 1 88 ? 17.25 -12.766 -11.07 1 94.75 88 LEU A O 1
ATOM 659 N N . ALA A 1 89 ? 15.742 -14.117 -12 1 91.81 89 ALA A N 1
ATOM 660 C CA . ALA A 1 89 ? 16.781 -14.977 -12.555 1 91.81 89 ALA A CA 1
ATOM 661 C C . ALA A 1 89 ? 17.734 -14.172 -13.453 1 91.81 89 ALA A C 1
ATOM 663 O O . ALA A 1 89 ? 17.281 -13.398 -14.305 1 91.81 89 ALA A O 1
ATOM 664 N N . GLY A 1 90 ? 18.953 -14.305 -13.227 1 89.81 90 GLY A N 1
ATOM 665 C CA . GLY A 1 90 ? 19.938 -13.656 -14.07 1 89.81 90 GLY A CA 1
ATOM 666 C C . GLY A 1 90 ? 20.297 -12.258 -13.602 1 89.81 90 GLY A C 1
ATOM 667 O O . GLY A 1 90 ? 21.234 -11.641 -14.133 1 89.81 90 GLY A O 1
ATOM 668 N N . GLU A 1 91 ? 19.5 -11.781 -12.688 1 88.94 91 GLU A N 1
ATOM 669 C CA . GLU A 1 91 ? 19.797 -10.461 -12.148 1 88.94 91 GLU A CA 1
ATOM 670 C C . GLU A 1 91 ? 20.688 -10.555 -10.906 1 88.94 91 GLU A C 1
ATOM 672 O O . GLU A 1 91 ? 20.453 -11.398 -10.039 1 88.94 91 GLU A O 1
ATOM 677 N N . GLN A 1 92 ? 21.672 -9.758 -10.875 1 90.75 92 GLN A N 1
ATOM 678 C CA . GLN A 1 92 ? 22.609 -9.797 -9.766 1 90.75 92 GLN A CA 1
ATOM 679 C C . GLN A 1 92 ? 22 -9.203 -8.5 1 90.75 92 GLN A C 1
ATOM 681 O O . GLN A 1 92 ? 22.188 -9.734 -7.406 1 90.75 92 GLN A O 1
ATOM 686 N N . HIS A 1 93 ? 21.281 -8.086 -8.711 1 92.69 93 HIS A N 1
ATOM 687 C CA . HIS A 1 93 ? 20.75 -7.418 -7.527 1 92.69 93 HIS A CA 1
ATOM 688 C C . HIS A 1 93 ? 19.25 -7.633 -7.391 1 92.69 93 HIS A C 1
ATOM 690 O O . HIS A 1 93 ? 18.531 -7.645 -8.391 1 92.69 93 HIS A O 1
ATOM 696 N N . ALA A 1 94 ? 18.859 -7.828 -6.176 1 94.81 94 ALA A N 1
ATOM 697 C CA . ALA A 1 94 ? 17.438 -7.92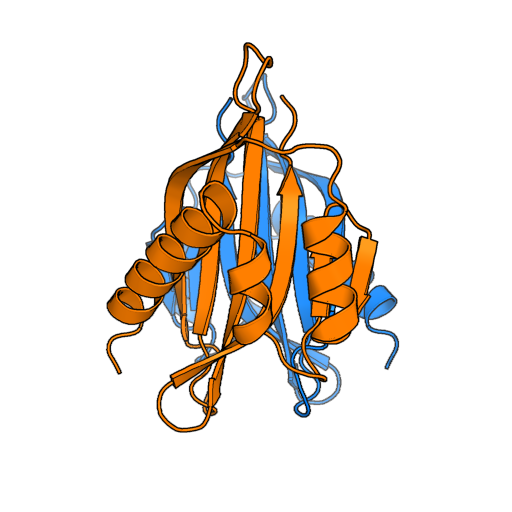2 -5.875 1 94.81 94 ALA A CA 1
ATOM 698 C C . ALA A 1 94 ? 16.766 -6.555 -5.977 1 94.81 9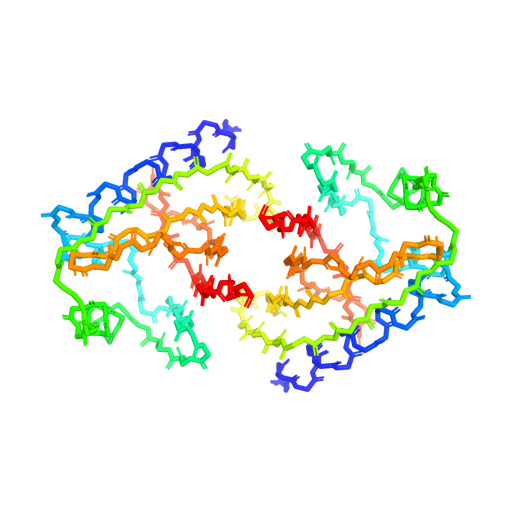4 ALA A C 1
ATOM 700 O O . ALA A 1 94 ? 17.344 -5.535 -5.605 1 94.81 94 ALA A O 1
ATOM 701 N N . LEU A 1 95 ? 15.594 -6.531 -6.457 1 94.94 95 LEU A N 1
ATOM 702 C CA . LEU A 1 95 ? 14.805 -5.312 -6.578 1 94.94 95 LEU A CA 1
ATOM 703 C C . LEU A 1 95 ? 13.875 -5.152 -5.379 1 94.94 95 LEU A C 1
ATOM 705 O O . LEU A 1 95 ? 13.188 -6.098 -4.984 1 94.94 95 LEU A O 1
ATOM 709 N N . LYS A 1 96 ? 13.883 -3.971 -4.781 1 97.12 96 LYS A N 1
ATOM 710 C CA . LYS A 1 96 ? 12.93 -3.711 -3.709 1 97.12 96 LYS A CA 1
ATOM 711 C C . LYS A 1 96 ? 11.531 -3.467 -4.266 1 97.12 96 LYS A C 1
ATOM 713 O O . LYS A 1 96 ? 11.375 -2.844 -5.316 1 97.12 96 LYS A O 1
ATOM 718 N N . PHE A 1 97 ? 10.555 -3.938 -3.525 1 98 97 PHE A N 1
ATOM 719 C CA . PHE A 1 97 ? 9.18 -3.709 -3.971 1 98 97 PHE A CA 1
ATOM 720 C C . PHE A 1 97 ? 8.273 -3.41 -2.787 1 98 97 PHE A C 1
ATOM 722 O O . PHE A 1 97 ? 8.617 -3.697 -1.641 1 98 97 PHE A O 1
ATOM 729 N N . SER A 1 98 ? 7.137 -2.742 -3.045 1 98.56 98 SER A N 1
ATOM 730 C CA . SER A 1 98 ? 5.984 -2.613 -2.16 1 98.56 98 SER A CA 1
ATOM 731 C C . SER A 1 98 ? 4.699 -3.049 -2.859 1 98.56 98 SER A C 1
ATOM 733 O O . SER A 1 98 ? 4.531 -2.828 -4.059 1 98.56 98 SER A O 1
ATOM 735 N N . GLN A 1 99 ? 3.912 -3.658 -2.107 1 98.81 99 GLN A N 1
ATOM 736 C CA . GLN A 1 99 ? 2.646 -4.133 -2.656 1 98.81 99 GLN A CA 1
ATOM 737 C C . GLN A 1 99 ? 1.53 -4.051 -1.619 1 98.81 99 GLN A C 1
ATOM 739 O O . GLN A 1 99 ? 1.768 -4.258 -0.428 1 98.81 99 GLN A O 1
ATOM 744 N N . MET A 1 100 ? 0.361 -3.688 -2.021 1 98.88 100 MET A N 1
ATOM 745 C CA . MET A 1 100 ? -0.778 -3.717 -1.108 1 98.88 100 MET A CA 1
ATOM 746 C C . MET A 1 100 ? -1.889 -4.605 -1.652 1 98.88 100 MET A C 1
ATOM 748 O O . MET A 1 100 ? -2.035 -4.75 -2.867 1 98.88 100 MET A O 1
ATOM 752 N N . PHE A 1 101 ? -2.617 -5.219 -0.739 1 98.94 101 PHE A N 1
ATOM 753 C CA . PHE A 1 101 ? -3.797 -6.02 -1.047 1 98.94 101 PHE A CA 1
ATOM 754 C C . PHE A 1 101 ? -4.988 -5.57 -0.214 1 98.94 101 PHE A C 1
ATOM 756 O O . PHE A 1 101 ? -4.84 -5.223 0.959 1 98.94 101 PHE A O 1
ATOM 763 N N . HIS A 1 102 ? -6.117 -5.57 -0.828 1 98.81 102 HIS A N 1
ATOM 764 C CA . HIS A 1 102 ? -7.387 -5.508 -0.116 1 98.81 102 HIS A CA 1
ATOM 765 C C . HIS A 1 102 ? -8.141 -6.832 -0.216 1 98.81 102 HIS A C 1
ATOM 767 O O . HIS A 1 102 ? -8.664 -7.176 -1.279 1 98.81 102 HIS A O 1
ATOM 773 N N . LEU A 1 103 ? -8.156 -7.574 0.876 1 98.56 103 LEU A N 1
ATOM 774 C CA . LEU A 1 103 ? -8.812 -8.875 0.951 1 98.56 103 LEU A CA 1
ATOM 775 C C . LEU A 1 103 ? -10.258 -8.727 1.424 1 98.56 103 LEU A C 1
ATOM 777 O O . LEU A 1 103 ? -10.523 -8.062 2.428 1 98.56 103 LEU A O 1
ATOM 781 N N . MET A 1 104 ? -11.141 -9.375 0.75 1 97.69 104 MET A N 1
ATOM 782 C CA . MET A 1 104 ? -12.547 -9.344 1.128 1 97.69 104 MET A CA 1
ATOM 783 C C . MET A 1 104 ? -13.062 -10.758 1.399 1 97.69 104 MET A C 1
ATOM 785 O O . MET A 1 104 ? -12.703 -11.703 0.694 1 97.69 104 MET A O 1
ATOM 789 N N . PRO A 1 105 ? -13.898 -10.82 2.396 1 95.88 105 PRO A N 1
ATOM 790 C CA . PRO A 1 105 ? -14.438 -12.148 2.691 1 95.88 105 PRO A CA 1
ATOM 791 C C . PRO A 1 105 ? -15.305 -12.695 1.564 1 95.88 105 PRO A C 1
ATOM 793 O O . PRO A 1 105 ? -16.031 -11.938 0.912 1 95.88 105 PRO A O 1
ATOM 796 N N . ASN A 1 106 ? -15.164 -14 1.311 1 92.19 106 ASN A N 1
ATOM 797 C CA . ASN A 1 106 ? -15.945 -14.711 0.303 1 92.19 106 ASN A CA 1
ATOM 798 C C . ASN A 1 106 ? -16.062 -16.203 0.618 1 92.19 106 ASN A C 1
ATOM 800 O O . ASN A 1 106 ? -15.062 -16.922 0.581 1 92.19 106 ASN A O 1
ATOM 804 N N . GLN A 1 107 ? -17.281 -16.672 0.753 1 89.25 107 GLN A N 1
ATOM 805 C CA . GLN A 1 107 ? -17.594 -18.094 0.901 1 89.25 107 GLN A CA 1
ATOM 806 C C . GLN A 1 107 ? -16.625 -18.781 1.864 1 89.25 107 GLN A C 1
ATOM 808 O O . GLN A 1 107 ? -16.047 -19.812 1.537 1 89.25 107 GLN A O 1
ATOM 813 N N . GLY A 1 108 ? -16.328 -18.266 3.059 1 88.12 108 GLY A N 1
ATOM 814 C CA . GLY A 1 108 ? -15.5 -18.875 4.09 1 88.12 108 GLY A CA 1
ATOM 815 C C . GLY A 1 108 ? -14.023 -18.562 3.941 1 88.12 108 GLY A C 1
ATOM 816 O O . GLY A 1 108 ? -13.203 -19.047 4.723 1 88.12 108 GLY A O 1
ATOM 817 N N . GLY A 1 109 ? -13.648 -17.875 2.951 1 95 109 GLY A N 1
ATOM 818 C CA . GLY A 1 109 ? -12.281 -17.422 2.727 1 95 109 GLY A CA 1
ATOM 819 C C . GLY A 1 109 ? -12.203 -15.969 2.307 1 95 109 GLY A C 1
ATOM 820 O O . GLY A 1 109 ? -12.992 -15.141 2.77 1 95 109 GLY A O 1
ATOM 821 N N . PHE A 1 110 ? -11.141 -15.648 1.639 1 97.44 110 PHE A N 1
ATOM 822 C CA . PHE A 1 110 ? -10.93 -14.289 1.152 1 97.44 110 PHE A CA 1
ATOM 823 C C . PHE A 1 110 ? -10.562 -14.297 -0.327 1 97.44 110 PHE A C 1
ATOM 825 O O . PHE A 1 110 ? -10.016 -15.273 -0.832 1 97.44 110 PHE A O 1
ATOM 832 N N . TYR A 1 111 ? -10.977 -13.305 -1.015 1 98.25 111 TYR A N 1
ATOM 833 C CA . TYR A 1 111 ? -10.445 -13.016 -2.342 1 98.25 111 TYR A CA 1
ATOM 834 C C . TYR A 1 111 ? -9.781 -11.648 -2.381 1 98.25 111 TYR A C 1
ATOM 836 O O . TYR A 1 111 ? -9.945 -10.844 -1.459 1 98.25 111 TYR A O 1
ATOM 844 N N . VAL A 1 112 ? -8.992 -11.438 -3.424 1 98.81 112 VAL A N 1
ATOM 845 C CA . VAL A 1 112 ? -8.289 -10.164 -3.586 1 98.81 112 VAL A CA 1
ATOM 846 C C . VAL A 1 112 ? -9.148 -9.203 -4.406 1 98.81 112 VAL A C 1
ATOM 848 O O . VAL A 1 112 ? -9.32 -9.391 -5.613 1 98.81 112 VAL A O 1
ATOM 851 N N . LEU A 1 113 ? -9.648 -8.211 -3.768 1 98.62 113 LEU A N 1
ATOM 852 C CA . LEU A 1 113 ? -10.414 -7.195 -4.477 1 98.62 113 LEU A CA 1
ATOM 853 C C . LEU A 1 113 ? -9.492 -6.188 -5.156 1 98.62 113 LEU A C 1
ATOM 855 O O . LEU A 1 113 ? -9.719 -5.801 -6.301 1 98.62 113 LEU A O 1
ATOM 859 N N . ASN A 1 114 ? -8.516 -5.738 -4.453 1 98.88 114 ASN A N 1
ATOM 860 C CA . ASN A 1 114 ? -7.535 -4.789 -4.973 1 98.88 114 ASN A CA 1
ATOM 861 C C . ASN A 1 114 ? -6.105 -5.285 -4.762 1 98.88 114 ASN A C 1
ATOM 863 O O . ASN A 1 114 ? -5.793 -5.871 -3.723 1 98.88 114 ASN A O 1
ATOM 867 N N . ASP A 1 115 ? -5.281 -5.074 -5.719 1 98.94 115 ASP A N 1
ATOM 868 C CA . ASP A 1 115 ? -3.863 -5.422 -5.738 1 98.94 115 ASP A CA 1
ATOM 869 C C . ASP A 1 115 ? -3.043 -4.348 -6.449 1 98.94 115 ASP A C 1
ATOM 871 O O . ASP A 1 115 ? -3.289 -4.039 -7.617 1 98.94 115 ASP A O 1
ATOM 875 N N . ILE A 1 116 ? -2.094 -3.725 -5.766 1 98.94 116 ILE A N 1
ATOM 876 C CA . ILE A 1 116 ? -1.244 -2.711 -6.379 1 98.94 116 ILE A CA 1
ATOM 877 C C . ILE A 1 116 ? 0.222 -3.014 -6.074 1 98.94 116 ILE A C 1
ATOM 879 O O . ILE A 1 116 ? 0.613 -3.105 -4.906 1 98.94 116 ILE A O 1
ATOM 883 N N . PHE A 1 117 ? 1.017 -3.18 -7.09 1 98.81 117 PHE A N 1
ATOM 884 C CA . PHE A 1 117 ? 2.43 -3.525 -6.988 1 98.81 117 PHE A CA 1
ATOM 885 C C . PHE A 1 117 ? 3.299 -2.424 -7.582 1 98.81 117 PHE A C 1
ATOM 887 O O . PHE A 1 117 ? 3.025 -1.931 -8.68 1 98.81 117 PHE A O 1
ATOM 894 N N . ARG A 1 118 ? 4.367 -2.027 -6.812 1 98.19 118 ARG A N 1
ATOM 895 C CA . ARG A 1 118 ? 5.379 -1.106 -7.316 1 98.19 118 ARG A CA 1
ATOM 896 C C . ARG A 1 118 ? 6.781 -1.59 -6.957 1 98.19 118 ARG A C 1
ATOM 898 O O . ARG A 1 118 ? 7.039 -1.973 -5.816 1 98.19 118 ARG A O 1
ATOM 905 N N . LEU A 1 119 ? 7.66 -1.529 -7.957 1 96 119 LEU A N 1
ATOM 906 C CA . LEU A 1 119 ? 9.086 -1.656 -7.684 1 96 119 LEU A CA 1
ATOM 907 C C . LEU A 1 119 ? 9.641 -0.365 -7.094 1 96 119 LEU A C 1
ATOM 909 O O . LEU A 1 119 ? 9.211 0.729 -7.461 1 96 119 LEU A O 1
ATOM 913 N N . ASN A 1 120 ? 10.5 -0.53 -6.133 1 94 120 ASN A N 1
ATOM 914 C CA . ASN A 1 120 ? 11.227 0.595 -5.555 1 94 120 ASN A CA 1
ATOM 915 C C . ASN A 1 120 ? 12.672 0.646 -6.047 1 94 120 ASN A C 1
ATOM 917 O O . ASN A 1 120 ? 13.57 0.114 -5.395 1 94 120 ASN A O 1
ATOM 921 N N . TYR A 1 121 ? 12.875 1.3 -7.059 1 83.31 121 TYR A N 1
ATOM 922 C CA . TYR A 1 121 ? 14.203 1.353 -7.652 1 83.31 121 TYR A CA 1
ATOM 923 C C . TYR A 1 121 ? 15.148 2.195 -6.801 1 83.31 121 TYR A C 1
ATOM 925 O O . TYR A 1 121 ? 14.734 3.178 -6.184 1 83.31 121 TYR A O 1
ATOM 933 N N . ALA A 1 122 ? 16.438 1.722 -6.578 1 67.06 122 ALA A N 1
ATOM 934 C CA . ALA A 1 122 ? 17.484 2.408 -5.824 1 67.06 122 ALA A CA 1
ATOM 935 C C . ALA A 1 122 ? 17.844 3.734 -6.48 1 67.06 122 ALA A C 1
ATOM 937 O O . ALA A 1 122 ? 17.75 3.881 -7.703 1 67.06 122 ALA A O 1
ATOM 938 N N . MET B 1 1 ? -17.844 9 -10.438 1 71.69 1 MET B N 1
ATOM 939 C CA . MET B 1 1 ? -16.875 9.594 -9.531 1 71.69 1 MET B CA 1
ATOM 940 C C . MET B 1 1 ? -15.469 9.531 -10.125 1 71.69 1 MET B C 1
ATOM 942 O O . MET B 1 1 ? -15.102 8.539 -10.742 1 71.69 1 MET B O 1
ATOM 946 N N . ASP B 1 2 ? -14.75 10.664 -10.305 1 91.31 2 ASP B N 1
ATOM 947 C CA . ASP B 1 2 ? -13.391 10.773 -10.828 1 91.31 2 ASP B CA 1
ATOM 948 C C . ASP B 1 2 ? -12.367 10.328 -9.789 1 91.31 2 ASP B C 1
ATOM 950 O O . ASP B 1 2 ? -11.766 11.156 -9.109 1 91.31 2 ASP B O 1
ATOM 954 N N . VAL B 1 3 ? -12.141 9.039 -9.672 1 95.25 3 VAL B N 1
ATOM 955 C CA . VAL B 1 3 ? -11.289 8.406 -8.672 1 95.25 3 VAL B CA 1
ATOM 956 C C . VAL B 1 3 ? 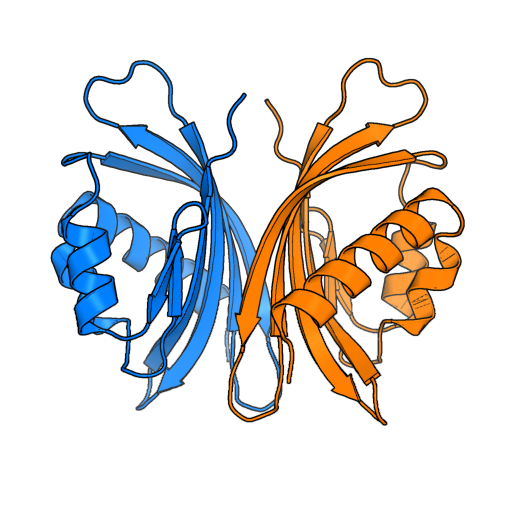-9.867 8.945 -8.781 1 95.25 3 VAL B C 1
ATOM 958 O O . VAL B 1 3 ? -9.25 9.289 -7.77 1 95.25 3 VAL B O 1
ATOM 961 N N . GLU B 1 4 ? -9.359 9.055 -9.953 1 97.12 4 GLU B N 1
ATOM 962 C CA . GLU B 1 4 ? -8 9.547 -10.18 1 97.12 4 GLU B CA 1
ATOM 963 C C . GLU B 1 4 ? -7.859 10.992 -9.719 1 97.12 4 GLU B C 1
ATOM 965 O O . GLU B 1 4 ? -6.859 11.352 -9.094 1 97.12 4 GLU B O 1
ATOM 970 N N . GLY B 1 5 ? -8.812 11.766 -10.102 1 97.5 5 GLY B N 1
ATOM 971 C CA . GLY B 1 5 ? -8.789 13.156 -9.664 1 97.5 5 GLY B CA 1
ATOM 972 C C . GLY B 1 5 ? -8.82 13.305 -8.156 1 97.5 5 GLY B C 1
ATOM 973 O O . GLY B 1 5 ? -8.062 14.086 -7.586 1 97.5 5 GLY B O 1
ATOM 974 N N . VAL B 1 6 ? -9.688 12.562 -7.492 1 97.19 6 VAL B N 1
ATOM 975 C CA . VAL B 1 6 ? -9.805 12.594 -6.039 1 97.19 6 VAL B CA 1
ATOM 976 C C . VAL B 1 6 ? -8.492 12.164 -5.402 1 97.19 6 VAL B C 1
ATOM 978 O O . VAL B 1 6 ? -7.992 12.82 -4.48 1 97.19 6 VAL B O 1
ATOM 981 N N . ALA B 1 7 ? -7.914 11.125 -5.887 1 98.5 7 ALA B N 1
ATOM 982 C CA . ALA B 1 7 ? -6.668 10.602 -5.34 1 98.5 7 ALA B CA 1
ATOM 983 C C . ALA B 1 7 ? -5.543 11.633 -5.449 1 98.5 7 ALA B C 1
ATOM 985 O O . ALA B 1 7 ? -4.828 11.883 -4.477 1 98.5 7 ALA B O 1
ATOM 986 N N . LYS B 1 8 ? -5.406 12.203 -6.617 1 98.38 8 LYS B N 1
ATOM 987 C CA . LYS B 1 8 ? -4.348 13.18 -6.844 1 98.38 8 LYS B CA 1
ATOM 988 C C . LYS B 1 8 ? -4.512 14.391 -5.926 1 98.38 8 LYS B C 1
ATOM 990 O O . LYS B 1 8 ? -3.541 14.852 -5.32 1 98.38 8 LYS B O 1
ATOM 995 N N . GLN B 1 9 ? -5.672 14.883 -5.852 1 98.12 9 GLN B N 1
ATOM 996 C CA . GLN B 1 9 ? -5.945 16.031 -4.992 1 98.12 9 GLN B CA 1
ATOM 997 C C . GLN B 1 9 ? -5.68 15.703 -3.527 1 98.12 9 GLN B C 1
ATOM 999 O O . GLN B 1 9 ? -5.09 16.5 -2.799 1 98.12 9 GLN B O 1
ATOM 1004 N N . PHE B 1 10 ? -6.152 14.547 -3.113 1 98.56 10 PHE B N 1
ATOM 1005 C CA . PHE B 1 10 ? -5.938 14.117 -1.738 1 98.56 10 PHE B CA 1
ATOM 1006 C C . PHE B 1 10 ? -4.445 14.031 -1.424 1 98.56 10 PHE B C 1
ATOM 1008 O O . PHE B 1 10 ? -3.996 14.531 -0.391 1 98.56 10 PHE B O 1
ATOM 1015 N N . VAL B 1 11 ? -3.703 13.406 -2.27 1 98.88 11 VAL B N 1
ATOM 1016 C CA . VAL B 1 11 ? -2.271 13.211 -2.059 1 98.88 11 VAL B CA 1
ATOM 1017 C C . VAL B 1 11 ? -1.573 14.562 -1.959 1 98.88 11 VAL B C 1
ATOM 1019 O O . VAL B 1 11 ? -0.754 14.781 -1.062 1 98.88 11 VAL B O 1
ATOM 1022 N N . GLU B 1 12 ? -1.869 15.414 -2.842 1 98.62 12 GLU B N 1
ATOM 1023 C CA . GLU B 1 12 ? -1.289 16.75 -2.803 1 98.62 12 GLU B CA 1
ATOM 1024 C C . GLU B 1 12 ? -1.619 17.469 -1.492 1 98.62 12 GLU B C 1
ATOM 1026 O O . GLU B 1 12 ? -0.736 18.031 -0.851 1 98.62 12 GLU B O 1
ATOM 1031 N N . TYR B 1 13 ? -2.838 17.422 -1.142 1 98.44 13 TYR B N 1
ATOM 1032 C CA . TYR B 1 13 ? -3.271 18.062 0.093 1 98.44 13 TYR B CA 1
ATOM 1033 C C . TYR B 1 13 ? -2.58 17.453 1.303 1 98.44 13 TYR B C 1
ATOM 1035 O O . TYR B 1 13 ? -2.061 18.172 2.162 1 98.44 13 TYR B O 1
ATOM 1043 N N . TYR B 1 14 ? -2.594 16.156 1.381 1 98.81 14 TYR B N 1
ATOM 1044 C CA . TYR B 1 14 ? -2.068 15.422 2.529 1 98.81 14 TYR B CA 1
ATOM 1045 C C . TYR B 1 14 ? -0.604 15.766 2.771 1 98.81 14 TYR B C 1
ATOM 1047 O O . TYR B 1 14 ? -0.232 16.188 3.871 1 98.81 14 TYR B O 1
ATOM 1055 N N . TYR B 1 15 ? 0.17 15.664 1.742 1 98.75 15 TYR B N 1
ATOM 1056 C CA . TYR B 1 15 ? 1.604 15.82 1.964 1 98.75 15 TYR B CA 1
ATOM 1057 C C . TYR B 1 15 ? 1.975 17.281 2.115 1 98.75 15 TYR B C 1
ATOM 1059 O O . TYR B 1 15 ? 2.898 17.625 2.859 1 98.75 15 TYR B O 1
ATOM 1067 N N . ASN B 1 16 ? 1.293 18.141 1.357 1 98.56 16 ASN B N 1
ATOM 1068 C CA . ASN B 1 16 ? 1.506 19.562 1.626 1 98.56 16 ASN B CA 1
ATOM 1069 C C . ASN B 1 16 ? 1.192 19.906 3.078 1 98.56 16 ASN B C 1
ATOM 1071 O O . ASN B 1 16 ? 1.954 20.641 3.727 1 98.56 16 ASN B O 1
ATOM 1075 N N . THR B 1 17 ? 0.049 19.438 3.588 1 98.38 17 THR B N 1
ATOM 1076 C CA . THR B 1 17 ? -0.335 19.672 4.973 1 98.38 17 THR B CA 1
ATOM 1077 C C . THR B 1 17 ? 0.679 19.062 5.93 1 98.38 17 THR B C 1
ATOM 1079 O O . THR B 1 17 ? 1.089 19.688 6.906 1 98.38 17 THR B O 1
ATOM 1082 N N . PHE B 1 18 ? 1.133 17.844 5.668 1 98.44 18 PHE B N 1
ATOM 1083 C CA . PHE B 1 18 ? 2.145 17.172 6.48 1 98.44 18 PHE B CA 1
ATOM 1084 C C . PHE B 1 18 ? 3.398 18.031 6.594 1 98.44 18 PHE B C 1
ATOM 1086 O O . PHE B 1 18 ? 3.949 18.203 7.684 1 98.44 18 PHE B O 1
ATOM 1093 N N . ASP B 1 19 ? 3.812 18.609 5.5 1 97.88 19 ASP B N 1
ATOM 1094 C CA . ASP B 1 19 ? 5.094 19.312 5.414 1 97.88 19 ASP B CA 1
ATOM 1095 C C . ASP B 1 19 ? 5.004 20.703 6.039 1 97.88 19 ASP B C 1
ATOM 1097 O O . ASP B 1 19 ? 6.02 21.266 6.445 1 97.88 19 ASP B O 1
ATOM 1101 N N . THR B 1 20 ? 3.77 21.297 6.051 1 97.31 20 THR B N 1
ATOM 1102 C CA . THR B 1 20 ? 3.691 22.719 6.383 1 97.31 20 THR B CA 1
ATOM 1103 C C . THR B 1 20 ? 2.867 22.938 7.648 1 97.31 20 THR B C 1
ATOM 1105 O O . THR B 1 20 ? 3.049 23.938 8.352 1 97.31 20 THR B O 1
ATOM 1108 N N . ASN B 1 21 ? 1.924 22.125 7.969 1 96.38 21 ASN B N 1
ATOM 1109 C CA . ASN B 1 21 ? 0.99 22.203 9.086 1 96.38 21 ASN B CA 1
ATOM 1110 C C . ASN B 1 21 ? 0.478 20.828 9.484 1 96.38 21 ASN B C 1
ATOM 1112 O O . ASN B 1 21 ? -0.714 20.547 9.359 1 96.38 21 ASN B O 1
ATOM 1116 N N . ARG B 1 22 ? 1.36 20.047 10.125 1 96.38 22 ARG B N 1
ATOM 1117 C CA . ARG B 1 22 ? 1.102 18.641 10.398 1 96.38 22 ARG B CA 1
ATOM 1118 C C . ARG B 1 22 ? -0.138 18.469 11.273 1 96.38 22 ARG B C 1
ATOM 1120 O O . ARG B 1 22 ? -0.891 17.5 11.117 1 96.38 22 ARG B O 1
ATOM 1127 N N . ALA B 1 23 ? -0.381 19.344 12.172 1 95.38 23 ALA B N 1
ATOM 1128 C CA . ALA B 1 23 ? -1.529 19.281 13.07 1 95.38 23 ALA B CA 1
ATOM 1129 C C . ALA B 1 23 ? -2.84 19.297 12.289 1 95.38 23 ALA B C 1
ATOM 1131 O O . ALA B 1 23 ? -3.85 18.75 12.758 1 95.38 23 ALA B O 1
ATOM 1132 N N . GLY B 1 24 ? -2.83 19.906 11.109 1 97.19 24 GLY B N 1
ATOM 1133 C CA . GLY B 1 24 ? -4.012 20 10.266 1 97.19 24 GLY B CA 1
ATOM 1134 C C . GLY B 1 24 ? -4.469 18.656 9.727 1 97.19 24 GLY B C 1
ATOM 1135 O O . GLY B 1 24 ? -5.594 18.516 9.242 1 97.19 24 GLY B O 1
ATOM 1136 N N . LEU B 1 25 ? -3.623 17.594 9.82 1 98.25 25 LEU B N 1
ATOM 1137 C CA . LEU B 1 25 ? -3.961 16.281 9.297 1 98.25 25 LEU B CA 1
ATOM 1138 C C . LEU B 1 25 ? -5.023 15.609 10.156 1 98.25 25 LEU B C 1
ATOM 1140 O O . LEU B 1 25 ? -5.668 14.656 9.719 1 98.25 25 LEU B O 1
ATOM 1144 N N . ALA B 1 26 ? -5.18 16.031 11.398 1 97.38 26 ALA B N 1
ATOM 1145 C CA . ALA B 1 26 ? -6.094 15.414 12.352 1 97.38 26 ALA B CA 1
ATOM 1146 C C . ALA B 1 26 ? -7.508 15.328 11.781 1 97.38 26 ALA B C 1
ATOM 1148 O O . ALA B 1 26 ? -8.219 14.344 12.023 1 97.38 26 ALA B O 1
ATOM 1149 N N . SER B 1 27 ? -7.902 16.312 11.031 1 96.88 27 SER B N 1
ATOM 1150 C CA . SER B 1 27 ? -9.273 16.422 10.539 1 96.88 27 SER B CA 1
ATOM 1151 C C . SER B 1 27 ? -9.562 15.352 9.484 1 96.88 27 SER B C 1
ATOM 1153 O O . SER B 1 27 ? -10.719 15.117 9.141 1 96.88 27 SER B O 1
ATOM 1155 N N . LEU B 1 28 ? -8.57 14.695 8.961 1 98.31 28 LEU B N 1
ATOM 1156 C CA . LEU B 1 28 ? -8.742 13.68 7.926 1 98.31 28 LEU B CA 1
ATOM 1157 C C . LEU B 1 28 ? -9.156 12.344 8.539 1 98.31 28 LEU B C 1
ATOM 1159 O O . LEU B 1 28 ? -9.594 11.438 7.82 1 98.31 28 LEU B O 1
ATOM 1163 N N . TYR B 1 29 ? -8.961 12.188 9.828 1 98.69 29 TYR B N 1
ATOM 1164 C CA . TYR B 1 29 ? -9.164 10.906 10.492 1 98.69 29 TYR B CA 1
ATOM 1165 C C . TYR B 1 29 ? -10.391 10.945 11.398 1 98.69 29 TYR B C 1
ATOM 1167 O O . TYR B 1 29 ? -10.812 12.016 11.844 1 98.69 29 TYR B O 1
ATOM 1175 N N . GLN B 1 30 ? -10.93 9.766 11.633 1 97.62 30 GLN B N 1
ATOM 1176 C CA . GLN B 1 30 ? -12.062 9.57 12.531 1 97.62 30 GLN B CA 1
ATOM 1177 C C . GLN B 1 30 ? -11.773 8.477 13.555 1 97.62 30 GLN B C 1
ATOM 1179 O O . GLN B 1 30 ? -10.672 7.922 13.586 1 97.62 30 GLN B O 1
ATOM 1184 N N . ASP B 1 31 ? -12.727 8.195 14.398 1 97.19 31 ASP B N 1
ATOM 1185 C CA . ASP B 1 31 ? -12.531 7.262 15.5 1 97.19 31 ASP B CA 1
ATOM 1186 C C . ASP B 1 31 ? -12.203 5.863 14.977 1 97.19 31 ASP B C 1
ATOM 1188 O O . ASP B 1 31 ? -11.414 5.137 15.586 1 97.19 31 ASP B O 1
ATOM 1192 N N . ALA B 1 32 ? -12.727 5.551 13.883 1 96.69 32 ALA B N 1
ATOM 1193 C CA . ALA B 1 32 ? -12.523 4.211 13.336 1 96.69 32 ALA B CA 1
ATOM 1194 C C . ALA B 1 32 ? -11.25 4.141 12.5 1 96.69 32 ALA B C 1
ATOM 1196 O O . ALA B 1 32 ? -10.844 3.062 12.062 1 96.69 32 ALA B O 1
ATOM 1197 N N . SER B 1 33 ? -10.617 5.285 12.273 1 98.62 33 SER B N 1
ATOM 1198 C CA . SER B 1 33 ? -9.398 5.328 11.461 1 98.62 33 SER B CA 1
ATOM 1199 C C . SER B 1 33 ? -8.25 4.613 12.156 1 98.62 33 SER B C 1
ATOM 1201 O O . SER B 1 33 ? -8.172 4.586 13.391 1 98.62 33 SER B O 1
ATOM 1203 N N . MET B 1 34 ? -7.398 4.047 11.359 1 98.81 34 MET B N 1
ATOM 1204 C CA . MET B 1 34 ? -6.203 3.398 11.883 1 98.81 34 MET B CA 1
ATOM 1205 C C . MET B 1 34 ? -4.973 3.787 11.07 1 98.81 34 MET B C 1
ATOM 1207 O O . MET B 1 34 ?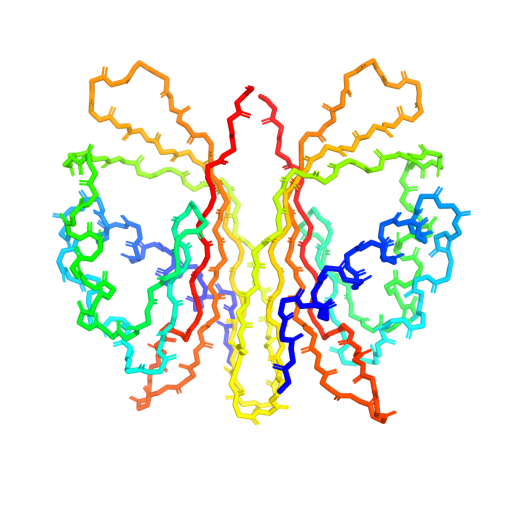 -5 3.762 9.844 1 98.81 34 MET B O 1
ATOM 1211 N N . LEU B 1 35 ? -3.92 4.203 11.773 1 98.88 35 LEU B N 1
ATOM 1212 C CA . LEU B 1 35 ? -2.617 4.512 11.195 1 98.88 35 LEU B CA 1
ATOM 1213 C C . LEU B 1 35 ? -1.578 3.477 11.617 1 98.88 35 LEU B C 1
ATOM 1215 O O . LEU B 1 35 ? -1.506 3.105 12.789 1 98.88 35 LEU B O 1
ATOM 1219 N N . THR B 1 36 ? -0.873 2.881 10.703 1 98.88 36 THR B N 1
ATOM 1220 C CA . THR B 1 36 ? 0.375 2.178 10.984 1 98.88 36 THR B CA 1
ATOM 1221 C C . THR B 1 36 ? 1.569 2.971 10.461 1 98.88 36 THR B C 1
ATOM 1223 O O . THR B 1 36 ? 1.719 3.15 9.25 1 98.88 36 THR B O 1
ATOM 1226 N N . PHE B 1 37 ? 2.385 3.496 11.328 1 98.62 37 PHE B N 1
ATOM 1227 C CA . PHE B 1 37 ? 3.594 4.223 10.969 1 98.62 37 PHE B CA 1
ATOM 1228 C C . PHE B 1 37 ? 4.84 3.432 11.352 1 98.62 37 PHE B C 1
ATOM 1230 O O . PHE B 1 37 ? 5.133 3.27 12.539 1 98.62 37 PHE B O 1
ATOM 1237 N N . GLU B 1 38 ? 5.496 2.893 10.391 1 97.31 38 GLU B N 1
ATOM 1238 C CA . GLU B 1 38 ? 6.688 2.082 10.609 1 97.31 38 GLU B CA 1
ATOM 1239 C C . GLU B 1 38 ? 6.41 0.944 11.594 1 97.31 38 GLU B C 1
ATOM 1241 O O . GLU B 1 38 ? 7.168 0.732 12.539 1 97.31 38 GLU B O 1
ATOM 1246 N N . GLY B 1 39 ? 5.27 0.351 11.312 1 97.81 39 GLY B N 1
ATOM 1247 C CA . GLY B 1 39 ? 4.965 -0.867 12.047 1 97.81 39 GLY B CA 1
ATOM 1248 C C . GLY B 1 39 ? 4.18 -0.614 13.32 1 97.81 39 GLY B C 1
ATOM 1249 O O . GLY B 1 39 ? 3.639 -1.547 13.922 1 97.81 39 GLY B O 1
ATOM 1250 N N . THR B 1 40 ? 4.039 0.619 13.75 1 98.06 40 THR B N 1
ATOM 1251 C CA . THR B 1 40 ? 3.32 0.944 14.969 1 98.06 40 THR B CA 1
ATOM 1252 C C . THR B 1 40 ? 1.877 1.335 14.664 1 98.06 40 THR B C 1
ATOM 1254 O O . THR B 1 40 ? 1.632 2.318 13.961 1 98.06 40 THR B O 1
ATOM 1257 N N . LYS B 1 41 ? 0.973 0.625 15.32 1 98.56 41 LYS B N 1
ATOM 1258 C CA . LYS B 1 41 ? -0.449 0.844 15.078 1 98.56 41 LYS B CA 1
ATOM 1259 C C . LYS B 1 41 ? -1.035 1.835 16.078 1 98.56 41 LYS B C 1
ATOM 1261 O O . LYS B 1 41 ? -0.712 1.788 17.266 1 98.56 41 LYS B O 1
ATOM 1266 N N . THR B 1 42 ? -1.799 2.715 15.477 1 98.75 42 THR B N 1
ATOM 1267 C CA . THR B 1 42 ? -2.527 3.697 16.266 1 98.75 42 THR B CA 1
ATOM 1268 C C . THR B 1 42 ? -3.953 3.863 15.75 1 98.75 42 THR B C 1
ATOM 1270 O O . THR B 1 42 ? -4.164 4.051 14.547 1 98.75 42 THR B O 1
ATOM 1273 N N . GLN B 1 43 ? -4.891 3.807 16.625 1 98.44 43 GLN B N 1
ATOM 1274 C CA . GLN B 1 43 ? -6.281 3.891 16.188 1 98.44 43 GLN B CA 1
ATOM 1275 C C . GLN B 1 43 ? -6.965 5.129 16.75 1 98.44 43 GLN B C 1
ATOM 1277 O O . GLN B 1 43 ? -6.75 5.48 17.922 1 98.44 43 GLN B O 1
ATOM 1282 N N . GLY B 1 44 ? -7.723 5.754 15.898 1 98.44 44 GLY B N 1
ATOM 1283 C CA . GLY B 1 44 ? -8.523 6.887 16.344 1 98.44 44 GLY B CA 1
ATOM 1284 C C . GLY B 1 44 ? -7.918 8.227 15.961 1 98.44 44 GLY B C 1
ATOM 1285 O O . GLY B 1 44 ? -6.699 8.359 15.859 1 98.44 44 GLY B O 1
ATOM 1286 N N . ALA B 1 45 ? -8.758 9.18 15.797 1 98.06 45 ALA B N 1
ATOM 1287 C CA . ALA B 1 45 ? -8.32 10.484 15.312 1 98.06 45 ALA B CA 1
ATOM 1288 C C . ALA B 1 45 ? -7.352 11.141 16.297 1 98.06 45 ALA B C 1
ATOM 1290 O O . ALA B 1 45 ? -6.285 11.617 15.898 1 98.06 45 ALA B O 1
ATOM 1291 N N . ALA B 1 46 ? -7.691 11.164 17.562 1 98.06 46 ALA B N 1
ATOM 1292 C CA . ALA B 1 46 ? -6.875 11.859 18.562 1 98.06 46 ALA B CA 1
ATOM 1293 C C . ALA B 1 46 ? -5.523 11.18 18.719 1 98.06 46 ALA B C 1
ATOM 1295 O O . ALA B 1 46 ? -4.477 11.836 18.656 1 98.06 46 ALA B O 1
ATOM 1296 N N . PRO B 1 47 ? -5.527 9.859 18.922 1 98.69 47 PRO B N 1
ATOM 1297 C CA . PRO B 1 47 ? -4.223 9.203 19.031 1 98.69 47 PRO B CA 1
ATOM 1298 C C . PRO B 1 47 ? -3.379 9.352 17.766 1 98.69 47 PRO B C 1
ATOM 1300 O O . PRO B 1 47 ? -2.156 9.484 17.859 1 98.69 47 PRO B O 1
ATOM 1303 N N . ILE B 1 48 ? -4.012 9.289 16.578 1 98.69 48 ILE B N 1
ATOM 1304 C CA . ILE B 1 48 ? -3.281 9.453 15.32 1 98.69 48 ILE B CA 1
ATOM 1305 C C . ILE B 1 48 ? -2.68 10.852 15.25 1 98.69 48 ILE B C 1
ATOM 1307 O O . ILE B 1 48 ? -1.519 11.023 14.867 1 98.69 48 ILE B O 1
ATOM 1311 N N . ALA B 1 49 ? -3.453 11.836 15.609 1 97.88 49 ALA B N 1
ATOM 1312 C CA . ALA B 1 49 ? -2.949 13.211 15.656 1 97.88 49 ALA B CA 1
ATOM 1313 C C . ALA B 1 49 ? -1.727 13.32 16.562 1 97.88 49 ALA B C 1
ATOM 1315 O O . ALA B 1 49 ? -0.728 13.938 16.188 1 97.88 49 ALA B O 1
ATOM 1316 N N . ALA B 1 50 ? -1.825 12.734 17.75 1 98 50 ALA B N 1
ATOM 1317 C CA . ALA B 1 50 ? -0.718 12.75 18.703 1 98 50 ALA B CA 1
ATOM 1318 C C . ALA B 1 50 ? 0.503 12.039 18.125 1 98 50 ALA B C 1
ATOM 1320 O O . ALA B 1 50 ? 1.634 12.5 18.297 1 98 50 ALA B O 1
ATOM 1321 N N . LYS B 1 51 ? 0.33 10.898 17.531 1 98.31 51 LYS B N 1
ATOM 1322 C CA . LYS B 1 51 ? 1.415 10.141 16.906 1 98.31 51 LYS B CA 1
ATOM 1323 C C . LYS B 1 51 ? 2.139 10.977 15.859 1 98.31 51 LYS B C 1
ATOM 1325 O O . LYS B 1 51 ? 3.371 11.047 15.852 1 98.31 51 LYS B O 1
ATOM 1330 N N . LEU B 1 52 ? 1.343 11.594 14.984 1 97.56 52 LEU B N 1
ATOM 1331 C CA . LEU B 1 52 ? 1.908 12.398 13.906 1 97.56 52 LEU B CA 1
ATOM 1332 C C . LEU B 1 52 ? 2.66 13.602 14.461 1 97.56 52 LEU B C 1
ATOM 1334 O O . LEU B 1 52 ? 3.738 13.953 13.969 1 97.56 52 LEU B O 1
ATOM 1338 N N . ALA B 1 53 ? 2.08 14.188 15.477 1 95.38 53 ALA B N 1
ATOM 1339 C CA . ALA B 1 53 ? 2.701 15.344 16.094 1 95.38 53 ALA B CA 1
ATOM 1340 C C . ALA B 1 53 ? 3.99 14.961 16.828 1 95.38 53 ALA B C 1
ATOM 1342 O O . ALA B 1 53 ? 4.898 15.781 16.969 1 95.38 53 ALA B O 1
ATOM 1343 N N . GLY B 1 54 ? 4.043 13.695 17.234 1 95.56 54 GLY B N 1
ATOM 1344 C CA . GLY B 1 54 ? 5.156 13.25 18.062 1 95.56 54 GLY B CA 1
ATOM 1345 C C . GLY B 1 54 ? 6.273 12.609 17.266 1 95.56 54 GLY B C 1
ATOM 1346 O O . GLY B 1 54 ? 7.195 12.023 17.844 1 95.56 54 GLY B O 1
ATOM 1347 N N . LEU B 1 55 ? 6.203 12.664 15.961 1 95.44 55 LEU B N 1
ATOM 1348 C CA . LEU B 1 55 ? 7.27 12.102 15.141 1 95.44 55 LEU B CA 1
ATOM 1349 C C . LEU B 1 55 ? 8.586 12.828 15.391 1 95.44 55 LEU B C 1
ATOM 1351 O O . LEU B 1 55 ? 8.602 14.039 15.609 1 95.44 55 LEU B O 1
ATOM 1355 N N . PRO B 1 56 ? 9.719 12.125 15.281 1 90.94 56 PRO B N 1
ATOM 1356 C CA . PRO B 1 56 ? 11.016 12.68 15.695 1 90.94 56 PRO B CA 1
ATOM 1357 C C . PRO B 1 56 ? 11.641 13.57 14.625 1 90.94 56 PRO B C 1
ATOM 1359 O O . PRO B 1 56 ? 12.852 13.523 14.406 1 90.94 56 PRO B O 1
ATOM 1362 N N . PHE B 1 57 ? 10.898 14.156 13.852 1 90.69 57 PHE B N 1
ATOM 1363 C CA . PHE B 1 57 ? 11.367 15.156 12.898 1 90.69 57 PHE B CA 1
ATOM 1364 C C . PHE B 1 57 ? 10.367 16.297 12.781 1 90.69 57 PHE B C 1
ATOM 1366 O O . PHE B 1 57 ? 9.156 16.094 12.883 1 90.69 57 PHE B O 1
ATOM 1373 N N . GLN B 1 58 ? 10.875 17.547 12.602 1 84.5 58 GLN B N 1
ATOM 1374 C CA . GLN B 1 58 ? 10.008 18.719 12.539 1 84.5 58 GLN B CA 1
ATOM 1375 C C . GLN B 1 58 ? 9.742 19.125 11.094 1 84.5 58 GLN B C 1
ATOM 1377 O O . GLN B 1 58 ? 8.609 19.062 10.625 1 84.5 58 GLN B O 1
ATOM 1382 N N . GLN B 1 59 ? 10.883 19.609 10.453 1 91.44 59 GLN B N 1
ATOM 1383 C CA . GLN B 1 59 ? 10.719 20 9.055 1 91.44 59 GLN B CA 1
ATOM 1384 C C . GLN B 1 59 ? 11.016 18.844 8.117 1 91.44 59 GLN B C 1
ATOM 1386 O O . GLN B 1 59 ? 11.984 18.109 8.312 1 91.44 59 GLN B O 1
ATOM 1391 N N . CYS B 1 60 ? 10.148 18.672 7.23 1 96.75 60 CYS B N 1
ATOM 1392 C CA . CYS B 1 60 ? 10.32 17.641 6.211 1 96.75 60 CYS B CA 1
ATOM 1393 C C . CYS B 1 60 ? 9.711 18.078 4.883 1 96.75 60 CYS B C 1
ATOM 1395 O O . CYS B 1 60 ? 8.984 19.078 4.832 1 96.75 60 CYS B O 1
ATOM 1397 N N . HIS B 1 61 ? 10.109 17.375 3.836 1 97.75 61 HIS B N 1
ATOM 1398 C CA . HIS B 1 61 ? 9.57 17.609 2.502 1 97.75 61 HIS B CA 1
ATOM 1399 C C . HIS B 1 61 ? 9.352 16.297 1.755 1 97.75 61 HIS B C 1
ATOM 1401 O O . HIS B 1 61 ? 10.297 15.539 1.554 1 97.75 61 HIS B O 1
ATOM 1407 N N . HIS B 1 62 ? 8.148 16.109 1.467 1 98.12 62 HIS B N 1
ATOM 1408 C CA . HIS B 1 62 ? 7.816 14.938 0.668 1 98.12 62 HIS B CA 1
ATOM 1409 C C . HIS B 1 62 ? 7.844 15.258 -0.822 1 98.12 62 HIS B C 1
ATOM 1411 O O . HIS B 1 62 ? 7.336 16.297 -1.247 1 98.12 62 HIS B O 1
ATOM 1417 N N . SER B 1 63 ? 8.438 14.398 -1.62 1 98.12 63 SER B N 1
ATOM 1418 C CA . SER B 1 63 ? 8.359 14.406 -3.076 1 98.12 63 SER B CA 1
ATOM 1419 C C . SER B 1 63 ? 7.707 13.133 -3.605 1 98.12 63 SER B C 1
ATOM 1421 O O . SER B 1 63 ? 8.188 12.031 -3.348 1 98.12 63 SER B O 1
ATOM 1423 N N . ILE B 1 64 ? 6.641 13.32 -4.359 1 98.44 64 ILE B N 1
ATOM 1424 C CA . ILE B 1 64 ? 5.855 12.172 -4.793 1 98.44 64 ILE B CA 1
ATOM 1425 C C . ILE B 1 64 ? 6.375 11.672 -6.141 1 98.44 64 ILE B C 1
ATOM 1427 O O . ILE B 1 64 ? 6.586 12.461 -7.062 1 98.44 64 ILE B O 1
ATOM 1431 N N . SER B 1 65 ? 6.582 10.391 -6.227 1 98 65 SER B N 1
ATOM 1432 C CA . SER B 1 65 ? 7.039 9.766 -7.461 1 98 65 SER B CA 1
ATOM 1433 C C . SER B 1 65 ? 5.887 9.094 -8.203 1 98 65 SER B C 1
ATOM 1435 O O . SER B 1 65 ? 5.762 9.227 -9.422 1 98 65 SER B O 1
ATOM 1437 N N . THR B 1 66 ? 5.098 8.336 -7.535 1 98.19 66 THR B N 1
ATOM 1438 C CA . THR B 1 66 ? 3.977 7.645 -8.164 1 98.19 66 THR B CA 1
ATOM 1439 C C . THR B 1 66 ? 2.723 7.746 -7.297 1 98.19 66 THR B C 1
ATOM 1441 O O . THR B 1 66 ? 2.814 7.805 -6.066 1 98.19 66 THR B O 1
ATOM 1444 N N . ILE B 1 67 ? 1.571 7.812 -7.922 1 98.75 67 ILE B N 1
ATOM 1445 C CA . ILE B 1 67 ? 0.247 7.68 -7.324 1 98.75 67 ILE B CA 1
ATOM 1446 C C . ILE B 1 67 ? -0.565 6.645 -8.102 1 98.75 67 ILE B C 1
ATOM 1448 O O . ILE B 1 67 ? -0.832 6.82 -9.289 1 98.75 67 ILE B O 1
ATOM 1452 N N . ASP B 1 68 ? -0.898 5.539 -7.5 1 98.81 68 ASP B N 1
ATOM 1453 C CA . ASP B 1 68 ? -1.869 4.59 -8.031 1 98.81 68 ASP B CA 1
ATOM 1454 C C . ASP B 1 68 ? -3.145 4.578 -7.191 1 98.81 68 ASP B C 1
ATOM 1456 O O . ASP B 1 68 ? -3.09 4.727 -5.969 1 98.81 68 ASP B O 1
ATOM 1460 N N . CYS B 1 69 ? -4.281 4.473 -7.855 1 98.81 69 CYS B N 1
ATOM 1461 C CA . CYS B 1 69 ? -5.527 4.434 -7.102 1 98.81 69 CYS B CA 1
ATOM 1462 C C . CYS B 1 69 ? -6.52 3.465 -7.734 1 98.81 69 CYS B C 1
ATOM 1464 O O . CYS B 1 69 ? -6.422 3.162 -8.93 1 98.81 69 CYS B O 1
ATOM 1466 N N . GLN B 1 70 ? -7.352 2.92 -6.969 1 98.75 70 GLN B N 1
ATOM 1467 C CA . GLN B 1 70 ? -8.406 2.002 -7.375 1 98.75 70 GLN B CA 1
ATOM 1468 C C . GLN B 1 70 ? -9.672 2.219 -6.551 1 98.75 70 GLN B C 1
ATOM 1470 O O . GLN B 1 70 ? -9.602 2.533 -5.363 1 98.75 70 GLN B O 1
ATOM 1475 N N . PRO B 1 71 ? -10.805 2.023 -7.195 1 97.94 71 PRO B N 1
ATOM 1476 C CA . PRO B 1 71 ? -12 1.896 -6.359 1 97.94 71 PRO B CA 1
ATOM 1477 C C . PRO B 1 71 ? -11.945 0.683 -5.434 1 97.94 71 PRO B C 1
ATOM 1479 O O . PRO B 1 71 ? -11.406 -0.36 -5.809 1 97.94 71 PRO B O 1
ATOM 1482 N N . SER B 1 72 ? -12.516 0.81 -4.219 1 96.44 72 SER B N 1
ATOM 1483 C CA . SER B 1 72 ? -12.383 -0.286 -3.266 1 96.44 72 SER B CA 1
ATOM 1484 C C . SER B 1 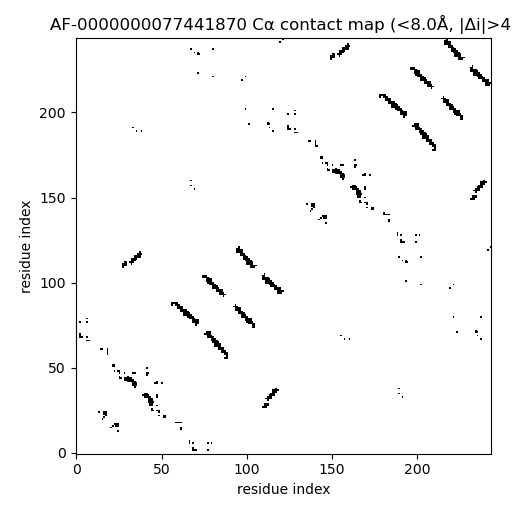72 ? -13.727 -0.954 -3.004 1 96.44 72 SER B C 1
ATOM 1486 O O . SER B 1 72 ? -13.945 -1.535 -1.938 1 96.44 72 SER B O 1
ATOM 1488 N N . GLY B 1 73 ? -14.68 -0.849 -3.836 1 90.19 73 GLY B N 1
ATOM 1489 C CA . GLY B 1 73 ? -15.938 -1.553 -3.65 1 90.19 73 GLY B CA 1
ATOM 1490 C C . GLY B 1 73 ? -17.156 -0.651 -3.779 1 90.19 73 GLY B C 1
ATOM 1491 O O . GLY B 1 73 ? -17.031 0.519 -4.148 1 90.19 73 GLY B O 1
ATOM 1492 N N . PRO B 1 74 ? -18.281 -1.215 -3.42 1 89 74 PRO B N 1
ATOM 1493 C CA . PRO B 1 74 ? -19.562 -0.539 -3.672 1 89 74 PRO B CA 1
ATOM 1494 C C . PRO B 1 74 ? -19.797 0.631 -2.723 1 89 74 PRO B C 1
ATOM 1496 O O . PRO B 1 74 ? -20.625 1.505 -3.014 1 89 74 PRO B O 1
ATOM 1499 N N . SER B 1 75 ? -19.125 0.681 -1.632 1 90.81 75 SER B N 1
ATOM 1500 C CA . SER B 1 75 ? -19.312 1.747 -0.654 1 90.81 75 SER B CA 1
ATOM 1501 C C . SER B 1 75 ? -18.672 3.051 -1.124 1 90.81 75 SER B C 1
ATOM 1503 O O . SER B 1 75 ? -18.75 4.07 -0.434 1 90.81 75 SER B O 1
ATOM 1505 N N . GLY B 1 76 ? -18 2.975 -2.283 1 93.19 76 GLY B N 1
ATOM 1506 C CA . GLY B 1 76 ? -17.453 4.188 -2.871 1 93.19 76 GLY B CA 1
ATOM 1507 C C . GLY B 1 76 ? -16.094 4.547 -2.332 1 93.19 76 GLY B C 1
ATOM 1508 O O . GLY B 1 76 ? -15.648 5.691 -2.449 1 93.19 76 GLY B O 1
ATOM 1509 N N . GLY B 1 77 ? -15.461 3.605 -1.693 1 97.19 77 GLY B N 1
ATOM 1510 C CA . GLY B 1 77 ? -14.125 3.848 -1.186 1 97.19 77 GLY B CA 1
ATOM 1511 C C . GLY B 1 77 ? -13.07 3.906 -2.279 1 97.19 77 GLY B C 1
ATOM 1512 O O . GLY B 1 77 ? -13.328 3.5 -3.414 1 97.19 77 GLY B O 1
ATOM 1513 N N . ILE B 1 78 ? -11.945 4.492 -1.956 1 98.44 78 ILE B N 1
ATOM 1514 C CA . ILE B 1 78 ? -10.812 4.594 -2.869 1 98.44 78 ILE B CA 1
ATOM 1515 C C . ILE B 1 78 ? -9.531 4.148 -2.162 1 98.44 78 ILE B C 1
ATOM 1517 O O . ILE B 1 78 ? -9.258 4.578 -1.041 1 98.44 78 ILE B O 1
ATOM 1521 N N . LEU B 1 79 ? -8.797 3.268 -2.793 1 98.81 79 LEU B N 1
ATOM 1522 C CA . LEU B 1 79 ? -7.441 2.961 -2.357 1 98.81 79 LEU B CA 1
ATOM 1523 C C . LEU B 1 79 ? -6.43 3.844 -3.078 1 98.81 79 LEU B C 1
ATOM 1525 O O . LEU B 1 79 ? -6.547 4.078 -4.285 1 98.81 79 LEU B O 1
ATOM 1529 N N . VAL B 1 80 ? -5.523 4.352 -2.336 1 98.94 80 VAL B N 1
ATOM 1530 C CA . VAL B 1 80 ? -4.441 5.164 -2.885 1 98.94 80 VAL B CA 1
ATOM 1531 C C . VAL B 1 80 ? -3.096 4.602 -2.439 1 98.94 80 VAL B C 1
ATOM 1533 O O . VAL B 1 80 ? -2.885 4.344 -1.251 1 98.94 80 VAL B O 1
ATOM 1536 N N . PHE B 1 81 ? -2.217 4.332 -3.357 1 98.88 81 PHE B N 1
ATOM 1537 C CA . PHE B 1 81 ? -0.864 3.85 -3.113 1 98.88 81 PHE B CA 1
ATOM 1538 C C . PHE B 1 81 ? 0.168 4.84 -3.637 1 98.88 81 PHE B C 1
ATOM 1540 O O . PHE B 1 81 ? 0.19 5.152 -4.828 1 98.88 81 PHE B O 1
ATOM 1547 N N . VAL B 1 82 ? 0.989 5.324 -2.725 1 98.81 82 VAL B N 1
ATOM 1548 C CA . VAL B 1 82 ? 1.909 6.41 -3.047 1 98.81 82 VAL B CA 1
ATOM 1549 C C . VAL B 1 82 ? 3.348 5.957 -2.811 1 98.81 82 VAL B C 1
ATOM 1551 O O . VAL B 1 82 ? 3.639 5.289 -1.814 1 98.81 82 VAL B O 1
ATOM 1554 N N . SER B 1 83 ? 4.215 6.316 -3.658 1 98.25 83 SER B N 1
ATOM 1555 C CA . SER B 1 83 ? 5.648 6.215 -3.422 1 98.25 83 SER B CA 1
ATOM 1556 C C . SER B 1 83 ? 6.336 7.566 -3.604 1 98.25 83 SER B C 1
ATOM 1558 O O . SER B 1 83 ? 5.828 8.438 -4.316 1 98.25 83 SER B O 1
ATOM 1560 N N . GLY B 1 84 ? 7.418 7.773 -2.941 1 97.94 84 GLY B N 1
ATOM 1561 C CA . GLY B 1 84 ? 8.18 9.008 -3.053 1 97.94 84 GLY B CA 1
ATOM 1562 C C . GLY B 1 84 ? 9.406 9.031 -2.158 1 97.94 84 GLY B C 1
ATOM 1563 O O . GLY B 1 84 ? 9.93 7.98 -1.783 1 97.94 84 GLY B O 1
ATOM 1564 N N . THR B 1 85 ? 9.883 10.258 -1.95 1 97.75 85 THR B N 1
ATOM 1565 C CA . THR B 1 85 ? 11.008 10.469 -1.048 1 97.75 85 THR B CA 1
ATOM 1566 C C . THR B 1 85 ? 10.656 11.477 0.04 1 97.75 85 THR B C 1
ATOM 1568 O O . THR B 1 85 ? 9.828 12.367 -0.178 1 97.75 85 THR B O 1
ATOM 1571 N N . LEU B 1 86 ? 11.203 11.258 1.142 1 97.19 86 LEU B N 1
ATOM 1572 C CA . LEU B 1 86 ? 11.078 12.133 2.307 1 97.19 86 LEU B CA 1
ATOM 1573 C C . LEU B 1 86 ? 12.414 12.773 2.65 1 97.19 86 LEU B C 1
ATOM 1575 O O . LEU B 1 86 ? 13.375 12.078 2.994 1 97.19 86 LEU B O 1
ATOM 1579 N N . GLN B 1 87 ? 12.445 14.07 2.494 1 97.56 87 GLN B N 1
ATOM 1580 C CA . GLN B 1 87 ? 13.625 14.828 2.896 1 97.56 87 GLN B CA 1
ATOM 1581 C C . GLN B 1 87 ? 13.453 15.406 4.301 1 97.56 87 GLN B C 1
ATOM 1583 O O . GLN B 1 87 ? 12.531 16.188 4.547 1 97.56 87 GLN B O 1
ATOM 1588 N N . LEU B 1 88 ? 14.312 15.008 5.145 1 94.75 88 LEU B N 1
ATOM 1589 C CA . LEU B 1 88 ? 14.297 15.531 6.508 1 94.75 88 LEU B CA 1
ATOM 1590 C C . LEU B 1 88 ? 15.352 16.625 6.684 1 94.75 88 LEU B C 1
ATOM 1592 O O . LEU B 1 88 ? 16.438 16.531 6.109 1 94.75 88 LEU B O 1
ATOM 1596 N N . ALA B 1 89 ? 14.977 17.562 7.465 1 91.75 89 ALA B N 1
ATOM 1597 C CA . ALA B 1 89 ? 15.922 18.641 7.734 1 91.75 89 ALA B CA 1
ATOM 1598 C C . ALA B 1 89 ? 17.219 18.094 8.312 1 91.75 89 ALA B C 1
ATOM 1600 O O . ALA B 1 89 ? 17.203 17.266 9.227 1 91.75 89 ALA B O 1
ATOM 1601 N N . GLY B 1 90 ? 18.281 18.469 7.754 1 89.75 90 GLY B N 1
ATOM 1602 C CA . GLY B 1 90 ? 19.578 18.094 8.266 1 89.75 90 GLY B CA 1
ATOM 1603 C C . GLY B 1 90 ? 20.094 16.781 7.684 1 89.75 90 GLY B C 1
ATOM 1604 O O . GLY B 1 90 ? 21.234 16.406 7.914 1 89.75 90 GLY B O 1
ATOM 1605 N N . GLU B 1 91 ? 19.203 16.125 7.031 1 88.88 91 GLU B N 1
ATOM 1606 C CA . GLU B 1 91 ? 19.609 14.875 6.391 1 88.88 91 GLU B CA 1
ATOM 1607 C C . GLU B 1 91 ? 20.078 15.117 4.957 1 88.88 91 GLU B C 1
ATOM 1609 O O . GLU B 1 91 ? 19.438 15.852 4.207 1 88.88 91 GLU B O 1
ATOM 1614 N N . GLN B 1 92 ? 21.156 14.555 4.648 1 90.62 92 GLN B N 1
ATOM 1615 C CA . GLN B 1 92 ? 21.734 14.758 3.32 1 90.62 92 GLN B CA 1
ATOM 1616 C C . GLN B 1 92 ? 20.938 14 2.26 1 90.62 92 GLN B C 1
ATOM 1618 O O . GLN B 1 92 ? 20.688 14.523 1.17 1 90.62 92 GLN B O 1
ATOM 1623 N N . HIS B 1 93 ? 20.562 12.773 2.627 1 92.69 93 HIS B N 1
ATOM 1624 C CA . HIS B 1 93 ? 19.891 11.961 1.617 1 92.69 93 HIS B CA 1
ATOM 1625 C C . HIS B 1 93 ? 18.391 11.844 1.906 1 92.69 93 HIS B C 1
ATOM 1627 O O . HIS B 1 93 ? 17.984 11.727 3.066 1 92.69 93 HIS B O 1
ATOM 1633 N N . ALA B 1 94 ? 17.656 11.914 0.848 1 94.81 94 ALA B N 1
ATOM 1634 C CA . ALA B 1 94 ? 16.219 11.688 0.953 1 94.81 94 ALA B CA 1
ATOM 1635 C C . ALA B 1 94 ? 15.914 10.211 1.193 1 94.81 94 ALA B C 1
ATOM 1637 O O . ALA B 1 94 ? 16.578 9.336 0.646 1 94.81 94 ALA B O 1
ATOM 1638 N N . LEU B 1 95 ? 14.953 9.945 1.972 1 94.94 95 LEU B N 1
ATOM 1639 C CA . LEU B 1 95 ? 14.508 8.586 2.27 1 94.94 95 LEU B CA 1
ATOM 1640 C C . LEU B 1 95 ? 13.344 8.188 1.372 1 94.94 95 LEU B C 1
ATOM 1642 O O . LEU B 1 95 ? 12.383 8.945 1.221 1 94.94 95 LEU B O 1
ATOM 1646 N N . LYS B 1 96 ? 13.445 7.02 0.761 1 97.12 96 LYS B N 1
ATOM 1647 C CA . LYS B 1 96 ? 12.312 6.523 -0.015 1 97.12 96 LYS B CA 1
ATOM 1648 C C . LYS B 1 96 ? 11.211 6.004 0.899 1 97.12 96 LYS B C 1
ATOM 1650 O O . LYS B 1 96 ? 11.484 5.395 1.935 1 97.12 96 LYS B O 1
ATOM 1655 N N . PHE B 1 97 ? 9.992 6.227 0.471 1 98 97 PHE B N 1
ATOM 1656 C CA . PHE B 1 97 ? 8.875 5.723 1.27 1 98 97 PHE B CA 1
ATOM 1657 C C . PHE B 1 97 ? 7.762 5.199 0.374 1 98 97 PHE B C 1
ATOM 1659 O O . PHE B 1 97 ? 7.715 5.512 -0.816 1 98 97 PHE B O 1
ATOM 1666 N N . SER B 1 98 ? 6.914 4.312 0.913 1 98.56 98 SER B N 1
ATOM 1667 C CA . SER B 1 98 ? 5.617 3.908 0.376 1 98.56 98 SER B CA 1
ATOM 1668 C C . SER B 1 98 ? 4.516 4.078 1.413 1 98.56 98 SER B C 1
ATOM 1670 O O . SER B 1 98 ? 4.734 3.861 2.605 1 98.56 98 SER B O 1
ATOM 1672 N N . GLN B 1 99 ? 3.441 4.488 0.93 1 98.81 99 GLN B N 1
ATOM 1673 C CA . GLN B 1 99 ? 2.305 4.695 1.819 1 98.81 99 GLN B CA 1
ATOM 1674 C C . GLN B 1 99 ? 0.991 4.344 1.125 1 98.81 99 GLN B C 1
ATOM 1676 O O . GLN B 1 99 ? 0.84 4.566 -0.078 1 98.81 99 GLN B O 1
ATOM 1681 N N . MET B 1 100 ? 0.078 3.748 1.814 1 98.88 100 MET B N 1
ATOM 1682 C CA . MET B 1 100 ? -1.247 3.506 1.252 1 98.88 100 MET B CA 1
ATOM 1683 C C . MET B 1 100 ? -2.328 4.156 2.109 1 98.88 100 MET B C 1
ATOM 1685 O O . MET B 1 100 ? -2.16 4.305 3.32 1 98.88 100 MET B O 1
ATOM 1689 N N . PHE B 1 101 ? -3.391 4.574 1.457 1 98.94 101 PHE B N 1
ATOM 1690 C CA . PHE B 1 101 ? -4.582 5.109 2.102 1 98.94 101 PHE B CA 1
ATOM 1691 C C . PHE B 1 101 ? -5.832 4.387 1.615 1 98.94 101 PHE B C 1
ATOM 1693 O O . PHE B 1 101 ? -5.941 4.047 0.435 1 98.94 101 PHE B O 1
ATOM 1700 N N . HIS B 1 102 ? -6.715 4.16 2.508 1 98.81 102 HIS B N 1
ATOM 1701 C CA . HIS B 1 102 ? -8.086 3.803 2.172 1 98.81 102 HIS B CA 1
ATOM 1702 C C . HIS B 1 102 ? -9.055 4.938 2.518 1 98.81 102 HIS B C 1
ATOM 1704 O O . HIS B 1 102 ? -9.32 5.191 3.693 1 98.81 102 HIS B O 1
ATOM 1710 N N . LEU B 1 103 ? -9.523 5.625 1.497 1 98.56 103 LEU B N 1
ATOM 1711 C CA . LEU B 1 103 ? -10.445 6.746 1.648 1 98.56 103 LEU B CA 1
ATOM 1712 C C . LEU B 1 103 ? -11.898 6.273 1.588 1 98.56 103 LEU B C 1
ATOM 1714 O O . LEU B 1 103 ? -12.273 5.535 0.675 1 98.56 103 LEU B O 1
ATOM 1718 N N . MET B 1 104 ? -12.672 6.738 2.496 1 97.62 104 MET B N 1
ATOM 1719 C CA . MET B 1 104 ? -14.094 6.395 2.521 1 97.62 104 MET B CA 1
ATOM 1720 C C . MET B 1 104 ? -14.961 7.645 2.447 1 97.62 104 MET B C 1
ATOM 1722 O O . MET B 1 104 ? -14.633 8.672 3.053 1 97.62 104 MET B O 1
ATOM 1726 N N . PRO B 1 105 ? -16.031 7.484 1.719 1 95.88 105 PRO B N 1
ATOM 1727 C CA . PRO B 1 105 ? -16.906 8.656 1.624 1 95.88 105 PRO B CA 1
ATOM 1728 C C . PRO B 1 105 ? -17.531 9.039 2.965 1 95.88 105 PRO B C 1
ATOM 1730 O O . PRO B 1 105 ? -17.859 8.164 3.771 1 95.88 105 PRO B O 1
ATOM 1733 N N . ASN B 1 106 ? -17.609 10.352 3.213 1 92.25 106 ASN B N 1
ATOM 1734 C CA . ASN B 1 106 ? -18.203 10.898 4.422 1 92.25 106 ASN B CA 1
ATOM 1735 C C . ASN B 1 106 ? -18.734 12.312 4.191 1 92.25 106 ASN B C 1
ATOM 1737 O O . ASN B 1 106 ? -17.953 13.242 3.984 1 92.25 106 ASN B O 1
ATOM 1741 N N . GLN B 1 107 ? -20.016 12.5 4.406 1 89.38 107 GLN B N 1
ATOM 1742 C CA . GLN B 1 107 ? -20.672 13.805 4.387 1 89.38 107 GLN B CA 1
ATOM 1743 C C . GLN B 1 107 ? -20.172 14.648 3.217 1 89.38 107 GLN B C 1
ATOM 1745 O O . GLN B 1 107 ? -19.781 15.797 3.402 1 89.38 107 GLN B O 1
ATOM 1750 N N . GLY B 1 108 ? -20.109 14.172 1.969 1 88.25 108 GLY B N 1
ATOM 1751 C CA . GLY B 1 108 ? -19.766 14.914 0.769 1 88.25 108 GLY B CA 1
ATOM 1752 C C . GLY B 1 108 ? -18.266 14.945 0.501 1 88.25 108 GLY B C 1
ATOM 1753 O O . GLY B 1 108 ? -17.812 15.562 -0.466 1 88.25 108 GLY B O 1
ATOM 1754 N N . GLY B 1 109 ? -17.5 14.398 1.332 1 94.94 109 GLY B N 1
ATOM 1755 C CA . GLY B 1 109 ? -16.062 14.258 1.166 1 94.94 109 GLY B CA 1
ATOM 1756 C C . GLY B 1 109 ? -15.547 12.867 1.501 1 94.94 109 GLY B C 1
ATOM 1757 O O . GLY B 1 109 ? -16.219 11.875 1.242 1 94.94 109 GLY B O 1
ATOM 1758 N N . PHE B 1 110 ? -14.289 12.82 1.832 1 97.44 110 PHE B N 1
ATOM 1759 C CA . PHE B 1 110 ? -13.664 11.555 2.201 1 97.44 110 PHE B CA 1
ATOM 1760 C C . PHE B 1 110 ? -12.914 11.695 3.521 1 97.44 110 PHE B C 1
ATOM 1762 O O . PHE B 1 110 ? -12.469 12.781 3.883 1 97.44 110 PHE B O 1
ATOM 1769 N N . TYR B 1 111 ? -12.891 10.656 4.266 1 98.25 111 TYR B N 1
ATOM 1770 C CA . TYR B 1 111 ? -11.961 10.539 5.383 1 98.25 111 TYR B CA 1
ATOM 1771 C C . TYR B 1 111 ? -11.031 9.344 5.199 1 98.25 111 TYR B C 1
ATOM 1773 O O . TYR B 1 111 ? -11.266 8.492 4.336 1 98.25 111 TYR B O 1
ATOM 1781 N N . VAL B 1 112 ? -9.969 9.336 5.977 1 98.81 112 VAL B N 1
ATOM 1782 C CA . VAL B 1 112 ? -8.992 8.258 5.898 1 98.81 112 VAL B CA 1
ATOM 1783 C C . VAL B 1 112 ? -9.359 7.156 6.895 1 98.81 112 VAL B C 1
ATOM 1785 O O . VAL B 1 112 ? -9.227 7.34 8.109 1 98.81 112 VAL B O 1
ATOM 1788 N N . LEU B 1 113 ? -9.789 6.066 6.383 1 98.56 113 LEU B N 1
ATOM 1789 C CA . LEU B 1 113 ? -10.094 4.93 7.246 1 98.56 113 LEU B CA 1
ATOM 1790 C C . LEU B 1 113 ? -8.82 4.172 7.609 1 98.56 113 LEU B C 1
ATOM 1792 O O . LEU B 1 113 ? -8.633 3.781 8.766 1 98.56 113 LEU B O 1
ATOM 1796 N N . ASN B 1 114 ? -8 3.912 6.648 1 98.88 114 ASN B N 1
ATOM 1797 C CA . ASN B 1 114 ? -6.734 3.215 6.852 1 98.88 114 ASN B CA 1
ATOM 1798 C C . ASN B 1 114 ? -5.562 4 6.273 1 98.88 114 ASN B C 1
ATOM 1800 O O . ASN B 1 114 ? -5.68 4.602 5.207 1 98.88 114 ASN B O 1
ATOM 1804 N N . ASP B 1 115 ? -4.48 4.02 6.957 1 98.94 115 ASP B N 1
ATOM 1805 C CA . ASP B 1 115 ? -3.221 4.664 6.602 1 98.94 115 ASP B CA 1
ATOM 1806 C C . ASP B 1 115 ? -2.027 3.811 7.023 1 98.94 115 ASP B C 1
ATOM 1808 O O . ASP B 1 115 ? -1.872 3.494 8.203 1 98.94 115 ASP B O 1
ATOM 1812 N N . ILE B 1 116 ? -1.191 3.381 6.086 1 98.94 116 ILE B N 1
ATOM 1813 C CA . ILE B 1 116 ? -0.009 2.592 6.414 1 98.94 116 ILE B CA 1
ATOM 1814 C C . ILE B 1 116 ? 1.217 3.189 5.727 1 98.94 116 ILE B C 1
ATOM 1816 O O . ILE B 1 116 ? 1.246 3.324 4.5 1 98.94 116 ILE B O 1
ATOM 1820 N N . PHE B 1 117 ? 2.201 3.557 6.488 1 98.81 117 PHE B N 1
ATOM 1821 C CA . PHE B 1 117 ? 3.426 4.191 6.016 1 98.81 117 PHE B CA 1
ATOM 1822 C C . PHE B 1 117 ? 4.637 3.318 6.309 1 98.81 117 PHE B C 1
ATOM 1824 O O . PHE B 1 117 ? 4.785 2.807 7.422 1 98.81 117 PHE B O 1
ATOM 1831 N N . ARG B 1 118 ? 5.508 3.137 5.273 1 98.19 118 ARG B N 1
ATOM 1832 C CA . ARG B 1 118 ? 6.797 2.473 5.449 1 98.19 118 ARG B CA 1
ATOM 1833 C C . ARG B 1 118 ? 7.91 3.232 4.734 1 98.19 118 ARG B C 1
ATOM 1835 O O . ARG B 1 118 ? 7.75 3.635 3.582 1 98.19 118 ARG B O 1
ATOM 1842 N N . LEU B 1 119 ? 9.023 3.396 5.449 1 96.06 119 LEU B N 1
ATOM 1843 C CA . LEU B 1 119 ? 10.258 3.814 4.793 1 96.06 119 LEU B CA 1
ATOM 1844 C C . LEU B 1 119 ? 10.883 2.652 4.031 1 96.06 119 LEU B C 1
ATOM 1846 O O . LEU B 1 119 ? 10.805 1.503 4.469 1 96.06 119 LEU B O 1
ATOM 1850 N N . ASN B 1 120 ? 11.398 2.955 2.869 1 94.12 120 ASN B N 1
ATOM 1851 C CA . ASN B 1 120 ? 12.148 1.99 2.074 1 94.12 120 ASN B CA 1
ATOM 1852 C C . ASN B 1 120 ? 13.656 2.25 2.15 1 94.12 120 ASN B C 1
ATOM 1854 O O . ASN B 1 120 ? 14.211 2.941 1.296 1 94.12 120 ASN B O 1
ATOM 1858 N N . TYR B 1 121 ? 14.258 1.684 3.039 1 83.44 121 TYR B N 1
ATOM 1859 C CA . TYR B 1 121 ? 15.688 1.927 3.248 1 83.44 121 TYR B CA 1
ATOM 1860 C C . TYR B 1 121 ? 16.516 1.274 2.148 1 83.44 121 TYR B C 1
ATOM 1862 O O . TYR B 1 121 ? 16.156 0.213 1.636 1 83.44 121 TYR B O 1
ATOM 1870 N N . ALA B 1 122 ? 17.562 2 1.618 1 67.25 122 ALA B N 1
ATOM 1871 C CA . ALA B 1 122 ? 18.484 1.526 0.587 1 67.25 122 ALA B CA 1
ATOM 1872 C C . ALA B 1 122 ? 19.281 0.321 1.076 1 67.25 122 ALA B C 1
ATOM 1874 O O . ALA B 1 122 ? 19.531 0.187 2.273 1 67.25 122 ALA B O 1
#

InterPro domains:
  IPR002075 Nuclear transport factor 2 domain [PF02136] (6-119)
  IPR018222 Nuclear transport factor 2, eukaryote [PS50177] (6-119)
  IPR018222 Nuclear transport factor 2, eukaryote [cd00780] (2-121)
  IPR032710 NTF2-like domain superfamily [SSF54427] (3-120)
  IPR045875 Nuclear transport factor 2 [PTHR12612] (2-121)

Foldseek 3Di:
DPQVVQQVVCVVVQQVCLQPPVLVLLVQAAQLAWEAEANDIDGGSVRVSVVSVPDPADHKHWDWDDWDKDQDDDQRKMKIKTWTWMGTPPDPDTWIKIKMFIWGDDPNGTHTRYIYIDTDHD/DPQVVQQVVCVVVQQVCLQPPVLVLLVQAAQLAWEAEANDIDGGSVRVSVVSVPDPADHKHWDWDDWDKDQDDDQRKMKIKTWTWMGTPPDPDTWIKIKMFIWGDDPNGTHTRYIYIDTDHD